Protein AF-A0A2J7QMK9-F1 (afdb_monomer_lite)

Foldseek 3Di:
DDDDPPVCPVVQVQQWDWDWDDDPPDTDIDIDGDDADPFAWDKDQDDWFWADAPPDLFKTKTWDAPARIWTATPVLFKIDGDHPVQVVPWGDPDPRDTHGDPPDDIDTPVVDPAQVSPLPDQDAERGPNIDMDMDGDPAKDWDDDPQQKIKIAGSDWWWKWKDAPPDDIDIDIDYGIDMDHDAARMWIDTPPDIRHHHHDDDDPDDDDDDDRPYDPHDPPDPDPPDD

Sequence (227 aa):
MRPLSAAYQHLVLRISEVDIFLKGNYFVYVIRIHLTSHVKYIVYHVLPLPIKIRNTDFKFTFILPEREYLLMDIAKQYYARLRVHEFKECKLMATNHRLCGQNYPVQVKHVNEECEAELLQSIRNIPSSCSQRIVELNQTLWTQLNNNEWLYVAPVVDTLTVLCSGQEPSDVQIHGTGKLKLHGLCKGYGSKVLIQAHATFASNNTDKDIIPPLTLEYDCCLPEEKI

InterPro domains:
  IPR022048 Envelope fusion protein-like [PF12259] (10-205)

pLDDT: mean 83.76, std 13.42, range [37.22, 96.19]

Organism: NCBI:txid105785

Structure (mmCIF, N/CA/C/O backbone):
data_AF-A0A2J7QMK9-F1
#
_entry.id   AF-A0A2J7QMK9-F1
#
loop_
_atom_site.group_PDB
_atom_site.id
_atom_site.type_symbol
_atom_site.label_atom_id
_atom_site.label_alt_id
_atom_site.label_comp_id
_atom_site.label_asym_id
_atom_site.label_entity_id
_atom_site.label_seq_id
_atom_site.pdbx_PDB_ins_code
_atom_site.Cartn_x
_atom_site.Cartn_y
_atom_site.Cartn_z
_atom_site.occupancy
_atom_site.B_iso_or_equiv
_atom_site.auth_seq_id
_atom_site.auth_comp_id
_atom_site.auth_asym_id
_atom_site.auth_atom_id
_atom_site.pdbx_PDB_model_num
ATOM 1 N N . MET A 1 1 ? 34.095 9.366 -27.980 1.00 41.00 1 MET A N 1
ATOM 2 C CA . MET A 1 1 ? 33.446 8.549 -26.932 1.00 41.00 1 MET A CA 1
ATOM 3 C C . MET A 1 1 ? 33.991 9.028 -25.591 1.00 41.00 1 MET A C 1
ATOM 5 O O . MET A 1 1 ? 35.181 8.867 -25.359 1.00 41.00 1 MET A O 1
ATOM 9 N N . ARG A 1 2 ? 33.208 9.760 -24.781 1.00 41.09 2 ARG A N 1
ATOM 10 C CA . ARG A 1 2 ? 33.694 10.227 -23.468 1.00 41.09 2 ARG A CA 1
ATOM 11 C C . ARG A 1 2 ? 33.790 9.018 -22.528 1.00 41.09 2 ARG A C 1
ATOM 13 O O . ARG A 1 2 ? 32.832 8.247 -22.494 1.00 41.09 2 ARG A O 1
ATOM 20 N N . PRO A 1 3 ? 34.903 8.828 -21.802 1.00 56.25 3 PRO A N 1
ATOM 21 C CA . PRO A 1 3 ? 35.015 7.737 -20.849 1.00 56.25 3 PRO A CA 1
ATOM 22 C C . PRO A 1 3 ? 33.965 7.913 -19.750 1.00 56.25 3 PRO A C 1
ATOM 24 O O . PRO A 1 3 ? 33.718 9.025 -19.275 1.00 56.25 3 PRO A O 1
ATOM 27 N N . LEU A 1 4 ? 33.329 6.807 -19.370 1.00 56.62 4 LEU A N 1
ATOM 28 C CA . LEU A 1 4 ? 32.435 6.768 -18.222 1.00 56.62 4 LEU A CA 1
ATOM 29 C C . LEU A 1 4 ? 33.255 7.157 -16.986 1.00 56.62 4 LEU A C 1
ATOM 31 O O . LEU A 1 4 ? 34.254 6.506 -16.679 1.00 56.62 4 LEU A O 1
ATOM 35 N N . SER A 1 5 ? 32.861 8.229 -16.298 1.00 68.75 5 SER A N 1
ATOM 36 C CA . SER A 1 5 ? 33.500 8.603 -15.033 1.00 68.75 5 SER A CA 1
ATOM 37 C C . SER A 1 5 ? 33.413 7.425 -14.055 1.00 68.75 5 SER A C 1
ATOM 39 O O . SER A 1 5 ? 32.387 6.739 -14.000 1.00 68.75 5 SER A O 1
ATOM 41 N N . ALA A 1 6 ? 34.477 7.200 -13.277 1.00 66.00 6 ALA A N 1
ATOM 42 C CA . ALA A 1 6 ? 34.553 6.134 -12.275 1.00 66.00 6 ALA A CA 1
ATOM 43 C C . ALA A 1 6 ? 33.339 6.131 -11.325 1.00 66.00 6 ALA A C 1
ATOM 45 O O . ALA A 1 6 ? 32.878 5.076 -10.896 1.00 66.00 6 ALA A O 1
ATOM 46 N N . ALA A 1 7 ? 32.742 7.304 -11.087 1.00 62.19 7 ALA A N 1
ATOM 47 C CA . ALA A 1 7 ? 31.547 7.457 -10.269 1.00 62.19 7 ALA A CA 1
ATOM 48 C C . ALA A 1 7 ? 30.307 6.735 -10.830 1.00 62.19 7 ALA A C 1
ATOM 50 O O . ALA A 1 7 ? 29.439 6.368 -10.052 1.00 62.19 7 ALA A O 1
ATOM 51 N N . TYR A 1 8 ? 30.207 6.489 -12.141 1.00 67.12 8 TYR A N 1
ATOM 52 C CA . TYR A 1 8 ? 29.011 5.910 -12.779 1.00 67.12 8 TYR A CA 1
ATOM 53 C C . TYR A 1 8 ? 29.166 4.429 -13.163 1.00 67.12 8 TYR A C 1
ATOM 55 O O . TYR A 1 8 ? 28.196 3.795 -13.577 1.00 67.12 8 TYR A O 1
ATOM 63 N N . GLN A 1 9 ? 30.359 3.849 -12.989 1.00 70.50 9 GLN A N 1
ATOM 64 C CA . GLN A 1 9 ? 30.641 2.446 -13.328 1.00 70.50 9 GLN A CA 1
ATOM 65 C C . GLN A 1 9 ? 29.753 1.467 -12.543 1.00 70.50 9 GLN A C 1
ATOM 67 O O . GLN A 1 9 ? 29.225 0.511 -13.108 1.00 70.50 9 GLN A O 1
ATOM 72 N N . HIS A 1 10 ? 29.518 1.748 -11.258 1.00 71.25 10 HIS A N 1
ATOM 73 C CA . HIS A 1 10 ? 28.680 0.913 -10.394 1.00 71.25 10 HIS A CA 1
ATOM 74 C C . HIS A 1 10 ? 27.206 0.868 -10.838 1.00 71.25 10 HIS A C 1
ATOM 76 O O . HIS A 1 10 ? 26.532 -0.139 -10.626 1.00 71.25 10 HIS A O 1
ATOM 82 N N . LEU A 1 11 ? 26.704 1.935 -11.470 1.00 72.50 11 LEU A N 1
ATOM 83 C CA . LEU A 1 11 ? 25.336 1.985 -11.993 1.00 72.50 11 LEU A CA 1
ATOM 84 C C . LEU A 1 11 ? 25.202 1.132 -13.249 1.00 72.50 11 LEU A C 1
ATOM 86 O O . LEU A 1 11 ? 24.249 0.367 -13.361 1.00 72.50 11 LEU A O 1
ATOM 90 N N . VAL A 1 12 ? 26.179 1.216 -14.157 1.00 76.06 12 VAL A N 1
ATOM 91 C CA . VAL A 1 12 ? 26.196 0.411 -15.388 1.00 76.06 12 VAL A CA 1
ATOM 92 C C . VAL A 1 12 ? 26.233 -1.078 -15.055 1.00 76.06 12 VAL A C 1
ATOM 94 O O . VAL A 1 12 ? 25.451 -1.845 -15.613 1.00 76.06 12 VAL A O 1
ATOM 97 N N . LEU A 1 13 ? 27.062 -1.487 -14.091 1.00 76.31 13 LEU A N 1
ATOM 98 C CA . LEU A 1 13 ? 27.084 -2.875 -13.622 1.00 76.31 13 LEU A CA 1
ATOM 99 C C . LEU A 1 13 ? 25.734 -3.314 -13.042 1.00 76.31 13 LEU A C 1
ATOM 101 O O . LEU A 1 13 ? 25.303 -4.433 -13.292 1.00 76.31 13 LEU A O 1
ATOM 105 N N . ARG A 1 14 ? 25.035 -2.433 -12.317 1.00 78.12 14 ARG A N 1
ATOM 106 C CA . ARG A 1 14 ? 23.752 -2.767 -11.683 1.00 78.12 14 ARG A CA 1
ATOM 107 C C . ARG A 1 14 ? 22.600 -2.943 -12.678 1.00 78.12 14 ARG A C 1
ATOM 109 O O . ARG A 1 14 ? 21.678 -3.709 -12.412 1.00 78.12 14 ARG A O 1
ATOM 116 N N . ILE A 1 15 ? 22.620 -2.226 -13.801 1.00 81.44 15 ILE A N 1
ATOM 117 C CA . ILE A 1 15 ? 21.569 -2.325 -14.831 1.00 81.44 15 ILE A CA 1
ATOM 118 C C . ILE A 1 15 ? 21.840 -3.426 -15.862 1.00 81.44 15 ILE A C 1
ATOM 120 O O . ILE A 1 15 ? 20.908 -3.856 -16.548 1.00 81.44 15 ILE A O 1
ATOM 124 N N . SER A 1 16 ? 23.091 -3.879 -15.962 1.00 85.44 16 SER A N 1
ATOM 125 C CA . SER A 1 16 ? 23.518 -4.887 -16.931 1.00 85.44 16 SER A CA 1
ATOM 126 C C . SER A 1 16 ? 23.066 -6.287 -16.530 1.00 85.44 16 SER A C 1
ATOM 128 O O . SER A 1 16 ? 22.980 -6.618 -15.350 1.00 85.44 16 SER A O 1
ATOM 130 N N . GLU A 1 17 ? 22.800 -7.118 -17.527 1.00 85.94 17 GLU A N 1
ATOM 131 C CA . GLU A 1 17 ? 22.613 -8.559 -17.371 1.00 85.94 17 GLU A CA 1
ATOM 132 C C . GLU A 1 17 ? 23.755 -9.284 -18.059 1.00 85.94 17 GLU A C 1
ATOM 134 O O . GLU A 1 17 ? 24.179 -8.887 -19.144 1.00 85.94 17 GLU A O 1
ATOM 139 N N . VAL A 1 18 ? 24.270 -10.322 -17.411 1.00 88.12 18 VAL A N 1
ATOM 140 C CA . VAL A 1 18 ? 25.388 -11.105 -17.926 1.00 88.12 18 VAL A CA 1
ATOM 141 C C . VAL A 1 18 ? 24.940 -12.550 -18.013 1.00 88.12 18 VAL A C 1
ATOM 143 O O . VAL A 1 18 ? 24.788 -13.212 -16.990 1.00 88.12 18 VAL A O 1
ATOM 146 N N . ASP A 1 19 ? 24.772 -13.033 -19.238 1.00 91.12 19 ASP A N 1
ATOM 147 C CA . ASP A 1 19 ? 24.592 -14.456 -19.488 1.00 91.12 19 ASP A CA 1
ATOM 148 C C . ASP A 1 19 ? 25.939 -15.084 -19.795 1.00 91.12 19 ASP A C 1
ATOM 150 O O . ASP A 1 19 ? 26.731 -14.557 -20.584 1.00 91.12 19 ASP A O 1
ATOM 154 N N . ILE A 1 20 ? 26.177 -16.234 -19.181 1.00 93.06 20 ILE A N 1
ATOM 155 C CA . ILE A 1 20 ? 27.419 -16.976 -19.316 1.00 93.06 20 ILE A CA 1
ATOM 156 C C . ILE A 1 20 ? 27.087 -18.392 -19.749 1.00 93.06 20 ILE A C 1
ATOM 158 O O . ILE A 1 20 ? 26.327 -19.084 -19.073 1.00 93.06 20 ILE A O 1
ATOM 162 N N . PHE A 1 21 ? 27.670 -18.836 -20.859 1.00 94.25 21 PHE A N 1
ATOM 163 C CA . PHE A 1 21 ? 27.501 -20.209 -21.318 1.00 94.25 21 PHE A CA 1
ATOM 164 C C . PHE A 1 21 ? 28.732 -20.735 -22.056 1.00 94.25 21 PHE A C 1
ATOM 166 O O . PHE A 1 21 ? 29.506 -19.994 -22.665 1.00 94.25 21 PHE A O 1
ATOM 173 N N . LEU A 1 22 ? 28.893 -22.055 -22.001 1.00 95.19 22 LEU A N 1
ATOM 174 C CA . LEU A 1 22 ? 29.908 -22.789 -22.746 1.00 95.19 22 LEU A CA 1
ATOM 175 C C . LEU A 1 22 ? 29.310 -23.269 -24.066 1.00 95.19 22 LEU A C 1
ATOM 177 O O . LEU A 1 22 ? 28.247 -23.890 -24.087 1.00 95.19 22 LEU A O 1
ATOM 181 N N . LYS A 1 23 ? 30.000 -23.006 -25.173 1.00 94.62 23 LYS A N 1
ATOM 182 C CA . LYS A 1 23 ? 29.626 -23.521 -26.493 1.00 94.62 23 LYS A CA 1
ATOM 183 C C . LYS A 1 23 ? 30.837 -24.197 -27.125 1.00 94.62 23 LYS A C 1
ATOM 185 O O . LYS A 1 23 ? 31.722 -23.533 -27.662 1.00 94.62 23 LYS A O 1
ATOM 190 N N . GLY A 1 24 ? 30.886 -25.527 -27.036 1.00 93.56 24 GLY A N 1
ATOM 191 C CA . GLY A 1 24 ? 32.086 -26.298 -27.371 1.00 93.56 24 GLY A CA 1
ATOM 192 C C . GLY A 1 24 ? 33.233 -25.937 -26.424 1.00 93.56 24 GLY A C 1
ATOM 193 O O . GLY A 1 24 ? 33.054 -25.969 -25.211 1.00 93.56 24 GLY A O 1
ATOM 194 N N . ASN A 1 25 ? 34.374 -25.525 -26.981 1.00 93.81 25 ASN A N 1
ATOM 195 C CA . ASN A 1 25 ? 35.541 -25.062 -26.215 1.00 93.81 25 ASN A CA 1
ATOM 196 C C . ASN A 1 25 ? 35.542 -23.543 -25.960 1.00 93.81 25 ASN A C 1
ATOM 198 O O . ASN A 1 25 ? 36.533 -23.004 -25.471 1.00 93.81 25 ASN A O 1
ATOM 202 N N . TYR A 1 26 ? 34.466 -22.837 -26.320 1.00 93.44 26 TYR A N 1
ATOM 203 C CA . TYR A 1 26 ? 34.369 -21.393 -26.133 1.00 93.44 26 TYR A CA 1
ATOM 204 C C . TYR A 1 26 ? 33.582 -21.052 -24.878 1.00 93.44 26 TYR A C 1
ATOM 206 O O . TYR A 1 26 ? 32.462 -21.524 -24.673 1.00 93.44 26 TYR A O 1
ATOM 214 N N . PHE A 1 27 ? 34.165 -20.162 -24.084 1.00 94.88 27 PHE A N 1
ATOM 215 C CA . PHE A 1 27 ? 33.500 -19.495 -22.982 1.00 94.88 27 PHE A CA 1
ATOM 216 C C . PHE A 1 27 ? 32.880 -18.195 -23.502 1.00 94.88 27 PHE A C 1
ATOM 218 O O . PHE A 1 27 ? 33.601 -17.276 -23.893 1.00 94.88 27 PHE A O 1
ATOM 225 N N . VAL A 1 28 ? 31.549 -18.130 -23.562 1.00 94.75 28 VAL A N 1
ATOM 226 C CA . VAL A 1 28 ? 30.813 -17.006 -24.152 1.00 94.75 28 VAL A CA 1
ATOM 227 C C . VAL A 1 28 ? 30.135 -16.199 -23.051 1.00 94.75 28 VAL A C 1
ATOM 229 O O . VAL A 1 28 ? 29.413 -16.747 -22.220 1.00 94.75 28 VAL A O 1
ATOM 232 N N . TYR A 1 29 ? 30.348 -14.884 -23.084 1.00 93.19 29 TYR A N 1
ATOM 233 C CA . TYR A 1 29 ? 29.671 -13.914 -22.228 1.00 93.19 29 TYR A CA 1
ATOM 234 C C . TYR A 1 29 ? 28.797 -13.012 -23.096 1.00 93.19 29 TYR A C 1
ATOM 236 O O . TYR A 1 29 ? 29.284 -12.424 -24.064 1.00 93.19 29 TYR A O 1
ATOM 244 N N . VAL A 1 30 ? 27.526 -12.860 -22.737 1.00 91.06 30 VAL A N 1
ATOM 245 C CA . VAL A 1 30 ? 26.619 -11.893 -23.362 1.00 91.06 30 VAL A CA 1
ATOM 246 C C . VAL A 1 30 ? 26.243 -10.862 -22.313 1.00 91.06 30 VAL A C 1
ATOM 248 O O . VAL A 1 30 ? 25.494 -11.153 -21.385 1.00 91.06 30 VAL A O 1
ATOM 251 N N . ILE A 1 31 ? 26.781 -9.652 -22.462 1.00 90.00 31 ILE A N 1
ATOM 252 C CA . ILE A 1 31 ? 26.485 -8.525 -21.577 1.00 90.00 31 ILE A CA 1
ATOM 253 C C . ILE A 1 31 ? 25.394 -7.682 -22.237 1.00 90.00 31 ILE A C 1
ATOM 255 O O . ILE A 1 31 ? 25.637 -7.026 -23.251 1.00 90.00 31 ILE A O 1
ATOM 259 N N . ARG A 1 32 ? 24.189 -7.691 -21.666 1.00 87.62 32 ARG A N 1
ATOM 260 C CA . ARG A 1 32 ? 23.073 -6.846 -22.103 1.00 87.62 32 ARG A CA 1
ATOM 261 C C . ARG A 1 32 ? 23.017 -5.593 -21.247 1.00 87.62 32 ARG A C 1
ATOM 263 O O . ARG A 1 32 ? 22.710 -5.654 -20.058 1.00 87.62 32 ARG A O 1
ATOM 270 N N . ILE A 1 33 ? 23.297 -4.451 -21.866 1.00 85.31 33 ILE A N 1
ATOM 271 C CA . ILE A 1 33 ? 23.143 -3.137 -21.242 1.00 85.31 33 ILE A CA 1
ATOM 272 C C . ILE A 1 33 ? 21.813 -2.562 -21.713 1.00 85.31 33 ILE A C 1
ATOM 274 O O . ILE A 1 33 ? 21.636 -2.270 -22.895 1.00 85.31 33 ILE A O 1
ATOM 278 N N . HIS A 1 34 ? 20.877 -2.407 -20.784 1.00 81.62 34 HIS A N 1
ATOM 279 C CA . HIS A 1 34 ? 19.574 -1.831 -21.084 1.00 81.62 34 HIS A CA 1
ATOM 280 C C . HIS A 1 34 ? 19.695 -0.324 -21.299 1.00 81.62 34 HIS A C 1
ATOM 282 O O . HIS A 1 34 ? 20.303 0.382 -20.491 1.00 81.62 34 HIS A O 1
ATOM 288 N N . LEU A 1 35 ? 19.084 0.172 -22.375 1.00 82.12 35 LEU A N 1
ATOM 289 C CA . LEU A 1 35 ? 18.910 1.604 -22.570 1.00 82.12 35 LEU A CA 1
ATOM 290 C C . LEU A 1 35 ? 17.881 2.113 -21.559 1.00 82.12 35 LEU A C 1
ATOM 292 O O . LEU A 1 35 ? 16.776 1.580 -21.465 1.00 82.12 35 LEU A O 1
ATOM 296 N N . THR A 1 36 ? 18.242 3.142 -20.802 1.00 82.25 36 THR A N 1
ATOM 297 C CA . THR A 1 36 ? 17.361 3.744 -19.802 1.00 82.25 36 THR A CA 1
ATOM 298 C C . THR A 1 36 ? 16.812 5.074 -20.300 1.00 82.25 36 THR A C 1
ATOM 300 O O . THR A 1 36 ? 17.485 5.826 -21.004 1.00 82.25 36 THR A O 1
ATOM 303 N N . SER A 1 37 ? 15.565 5.365 -19.933 1.00 82.06 37 SER A N 1
ATOM 304 C CA . SER A 1 37 ? 14.948 6.673 -20.147 1.00 82.06 37 SER A CA 1
ATOM 305 C C . SER A 1 37 ? 15.146 7.561 -18.919 1.00 82.06 37 SER A C 1
ATOM 307 O O . SER A 1 37 ? 15.231 7.073 -17.791 1.00 82.06 37 SER A O 1
ATOM 309 N N . HIS A 1 38 ? 15.186 8.877 -19.128 1.00 81.81 38 HIS A N 1
ATOM 310 C CA . HIS A 1 38 ? 15.239 9.863 -18.044 1.00 81.81 38 HIS A CA 1
ATOM 311 C C . HIS A 1 38 ? 13.860 10.207 -17.463 1.00 81.81 38 HIS A C 1
ATOM 313 O O . HIS A 1 38 ? 13.782 10.991 -16.515 1.00 81.81 38 HIS A O 1
ATOM 319 N N . VAL A 1 39 ? 12.778 9.649 -18.018 1.00 85.88 39 VAL A N 1
ATOM 320 C CA . VAL A 1 39 ? 11.416 9.884 -17.527 1.00 85.88 39 VAL A CA 1
ATOM 321 C C . VAL A 1 39 ? 11.260 9.284 -16.131 1.00 85.88 39 VAL A C 1
ATOM 323 O O . VAL A 1 39 ? 11.621 8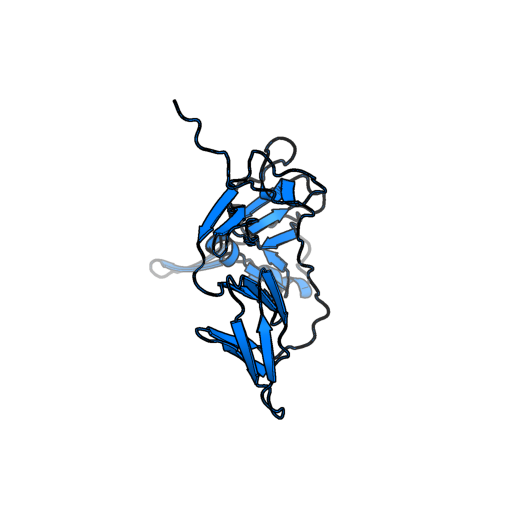.135 -15.884 1.00 85.88 39 VAL A O 1
ATOM 326 N N . LYS A 1 40 ? 10.714 10.082 -15.214 1.00 89.81 40 LYS A N 1
ATOM 327 C CA . LYS A 1 40 ? 10.501 9.703 -13.818 1.00 89.81 40 LYS A CA 1
ATOM 328 C C . LYS A 1 40 ? 9.015 9.594 -13.526 1.00 89.81 40 LYS A C 1
ATOM 330 O O . LYS A 1 40 ? 8.243 10.469 -13.914 1.00 89.81 40 LYS A O 1
ATOM 335 N N . TYR A 1 41 ? 8.668 8.561 -12.774 1.00 91.56 41 TYR A N 1
ATOM 336 C CA . TYR A 1 41 ? 7.328 8.336 -12.260 1.00 91.56 41 TYR A CA 1
ATOM 337 C C . TYR A 1 41 ? 7.372 8.282 -10.736 1.00 91.56 41 TYR A C 1
ATOM 339 O O . TYR A 1 41 ? 8.296 7.714 -10.151 1.00 91.56 41 TYR A O 1
ATOM 347 N N . ILE A 1 42 ? 6.365 8.874 -10.108 1.00 91.81 42 ILE A N 1
ATOM 348 C CA . ILE A 1 42 ? 6.051 8.680 -8.699 1.00 91.81 42 ILE A CA 1
ATOM 349 C C . ILE A 1 42 ? 5.248 7.388 -8.605 1.00 91.81 42 ILE A C 1
ATOM 351 O O . ILE A 1 42 ? 4.302 7.187 -9.366 1.00 91.81 42 ILE A O 1
ATOM 355 N N . VAL A 1 43 ? 5.650 6.508 -7.694 1.00 91.94 43 VAL A N 1
ATOM 356 C CA . VAL A 1 43 ? 4.981 5.227 -7.465 1.00 91.94 43 VAL A CA 1
ATOM 357 C C . VAL A 1 43 ? 4.061 5.365 -6.261 1.00 91.94 43 VAL A C 1
ATOM 359 O O . VAL A 1 43 ? 4.512 5.716 -5.173 1.00 91.94 43 VAL A O 1
ATOM 362 N N . TYR A 1 44 ? 2.791 5.038 -6.452 1.00 91.88 44 TYR A N 1
ATOM 363 C CA . TYR A 1 44 ? 1.787 4.937 -5.404 1.00 91.88 44 TYR A CA 1
ATOM 364 C C . TYR A 1 44 ? 1.448 3.468 -5.182 1.00 91.88 44 TYR A C 1
ATOM 366 O O . TYR A 1 44 ? 1.110 2.766 -6.131 1.00 91.88 44 TYR A O 1
ATOM 374 N N . HIS A 1 45 ? 1.542 3.009 -3.936 1.00 92.69 45 HIS A N 1
ATOM 375 C CA . HIS A 1 45 ? 0.995 1.719 -3.528 1.00 92.69 45 HIS A CA 1
ATOM 376 C C . HIS A 1 45 ? -0.481 1.920 -3.182 1.00 92.69 45 HIS A C 1
ATOM 378 O O . HIS A 1 45 ? -0.801 2.619 -2.220 1.00 92.69 45 HIS A O 1
ATOM 384 N N . VAL A 1 46 ? -1.367 1.371 -4.005 1.00 93.12 46 VAL A N 1
ATOM 385 C CA . VAL A 1 46 ? -2.809 1.583 -3.895 1.00 93.12 46 VAL A CA 1
ATOM 386 C C . VAL A 1 46 ? -3.390 0.544 -2.947 1.00 93.12 46 VAL A C 1
ATOM 388 O O . VAL A 1 46 ? -3.298 -0.658 -3.188 1.00 93.12 46 VAL A O 1
ATOM 391 N N . LEU A 1 47 ? -4.002 1.017 -1.864 1.00 92.44 47 LEU A N 1
ATOM 392 C CA . LEU A 1 47 ? -4.621 0.174 -0.850 1.00 92.44 47 LEU A CA 1
ATOM 393 C C . LEU A 1 47 ? -6.122 0.471 -0.765 1.00 92.44 47 LEU A C 1
ATOM 395 O O . LEU A 1 47 ? -6.492 1.641 -0.631 1.00 92.44 47 LEU A O 1
ATOM 399 N N . PRO A 1 48 ? -6.997 -0.551 -0.800 1.00 92.56 48 PRO A N 1
ATOM 400 C CA . PRO A 1 48 ? -8.402 -0.346 -0.488 1.00 92.56 48 PRO A CA 1
ATOM 401 C C . PRO A 1 48 ? -8.546 0.029 0.987 1.00 92.56 48 PRO A C 1
ATOM 403 O O . PRO A 1 48 ? -7.961 -0.616 1.859 1.00 92.56 48 PRO A O 1
ATOM 406 N N . LEU A 1 49 ? -9.369 1.036 1.273 1.00 91.50 49 LEU A N 1
ATOM 407 C CA . LEU A 1 49 ? -9.707 1.431 2.638 1.00 91.50 49 LEU A CA 1
ATOM 408 C C . LEU A 1 49 ? -11.207 1.230 2.881 1.00 91.50 49 LEU A C 1
ATOM 410 O O . LEU A 1 49 ? -12.007 2.067 2.459 1.00 91.50 49 LEU A O 1
ATOM 414 N N . PRO A 1 50 ? -11.608 0.131 3.541 1.00 92.31 50 PRO A N 1
ATOM 415 C CA . PRO A 1 50 ? -12.998 -0.081 3.913 1.00 92.31 50 PRO A CA 1
ATOM 416 C C . PRO A 1 50 ? -13.508 0.952 4.920 1.00 92.31 50 PRO A C 1
ATOM 418 O O . PRO A 1 50 ? -12.882 1.213 5.951 1.00 92.31 50 PRO A O 1
ATOM 421 N N . ILE A 1 51 ? -14.683 1.509 4.624 1.00 88.81 51 ILE A N 1
ATOM 422 C CA . ILE A 1 51 ? -15.399 2.477 5.459 1.00 88.81 51 ILE A CA 1
ATOM 423 C C . ILE A 1 51 ? -16.745 1.875 5.854 1.00 88.81 51 ILE A C 1
ATOM 425 O O . ILE A 1 51 ? -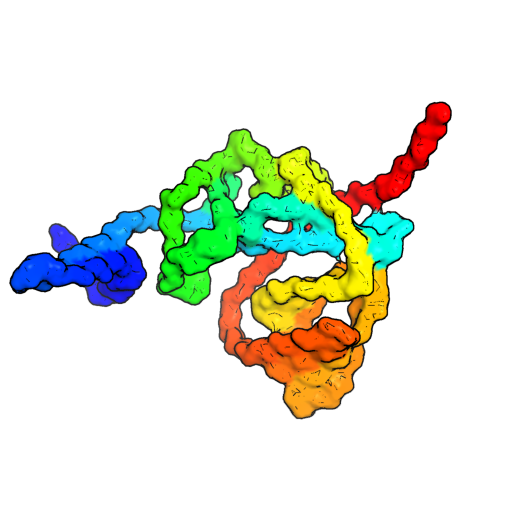17.442 1.285 5.025 1.00 88.81 51 ILE A O 1
ATOM 429 N N . LYS A 1 52 ? -17.099 1.995 7.136 1.00 88.19 52 LYS A N 1
ATOM 430 C CA . LYS A 1 52 ? -18.339 1.441 7.687 1.00 88.19 52 LYS A CA 1
ATOM 431 C C . LYS A 1 52 ? -19.554 2.068 7.004 1.00 88.19 52 LYS A C 1
ATOM 433 O O . LYS A 1 52 ? -19.651 3.292 6.916 1.00 88.19 52 LYS A O 1
ATOM 438 N N . ILE A 1 53 ? -20.486 1.231 6.554 1.00 88.12 53 ILE A N 1
ATOM 439 C CA . ILE A 1 53 ? -21.755 1.697 5.991 1.00 88.12 53 ILE A CA 1
ATOM 440 C C . ILE A 1 53 ? -22.662 2.140 7.145 1.00 88.12 53 ILE A C 1
ATOM 442 O O . ILE A 1 53 ? -22.785 1.436 8.154 1.00 88.12 53 ILE A O 1
ATOM 446 N N . ARG A 1 54 ? -23.295 3.314 7.008 1.00 82.69 54 ARG A N 1
ATOM 447 C CA . ARG A 1 54 ? -24.226 3.840 8.020 1.00 82.69 54 ARG A CA 1
ATOM 448 C C . ARG A 1 54 ? -25.334 2.814 8.294 1.00 82.69 54 ARG A C 1
ATOM 450 O O . ARG A 1 54 ? -25.817 2.168 7.374 1.00 82.69 54 ARG A O 1
ATOM 457 N N . ASN A 1 55 ? -25.738 2.680 9.557 1.00 80.62 55 ASN A N 1
ATOM 458 C CA . ASN A 1 55 ? -26.807 1.770 10.003 1.00 80.62 55 ASN A CA 1
ATOM 459 C C . ASN A 1 55 ? -26.544 0.271 9.763 1.00 80.62 55 ASN A C 1
ATOM 461 O O . ASN A 1 55 ? -27.480 -0.523 9.727 1.00 80.62 55 ASN A O 1
ATOM 465 N N . THR A 1 56 ? -25.280 -0.133 9.621 1.00 81.38 56 THR A N 1
ATOM 466 C CA . THR A 1 56 ? -24.890 -1.548 9.575 1.00 81.38 56 THR A CA 1
ATOM 467 C C . THR A 1 56 ? -23.786 -1.815 10.586 1.00 81.38 56 THR A C 1
ATOM 469 O O . THR A 1 56 ? -22.935 -0.954 10.804 1.00 81.38 56 THR A O 1
ATOM 472 N N . ASP A 1 57 ? -23.770 -2.999 11.196 1.00 78.19 57 ASP A N 1
ATOM 473 C CA . ASP A 1 57 ? -22.767 -3.325 12.216 1.00 78.19 57 ASP A CA 1
ATOM 474 C C . ASP A 1 57 ? -21.471 -3.876 11.615 1.00 78.19 57 ASP A C 1
ATOM 476 O O . ASP A 1 57 ? -20.384 -3.497 12.048 1.00 78.19 57 ASP A O 1
ATOM 480 N N . PHE A 1 58 ? -21.586 -4.693 10.564 1.00 86.50 58 PHE A N 1
ATOM 481 C CA . PHE A 1 58 ? -20.476 -5.480 10.015 1.00 86.50 58 PHE A CA 1
ATOM 482 C C . PHE A 1 58 ? -20.192 -5.215 8.534 1.00 86.50 58 PHE A C 1
ATOM 484 O O . PHE A 1 58 ? -19.275 -5.818 7.982 1.00 86.50 58 PHE A O 1
ATOM 491 N N . LYS A 1 59 ? -20.952 -4.333 7.870 1.00 91.31 59 LYS A N 1
ATOM 492 C CA . LYS A 1 59 ? -20.799 -4.074 6.432 1.00 91.31 59 LYS A CA 1
ATOM 493 C C . LYS A 1 59 ? -19.951 -2.832 6.175 1.00 91.31 59 LYS A C 1
ATOM 495 O O . LYS A 1 59 ? -20.171 -1.758 6.736 1.00 91.31 59 LYS A O 1
ATOM 500 N N . PHE A 1 60 ? -18.991 -2.989 5.277 1.00 91.69 60 PHE A N 1
ATOM 501 C CA . PHE A 1 60 ? -18.045 -1.956 4.889 1.00 91.69 60 PHE A CA 1
ATOM 502 C C . PHE A 1 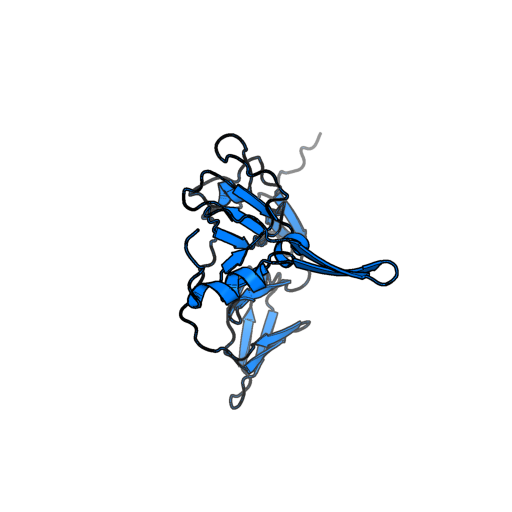60 ? -18.044 -1.805 3.380 1.00 91.69 60 PHE A C 1
ATOM 504 O O . PHE A 1 60 ? -18.085 -2.795 2.652 1.00 91.69 60 PHE A O 1
ATOM 511 N N . THR A 1 61 ? -17.960 -0.568 2.912 1.00 91.50 61 THR A N 1
ATOM 512 C CA . THR A 1 61 ? -17.790 -0.254 1.497 1.00 91.50 61 THR A CA 1
ATOM 513 C C . THR A 1 61 ? -16.353 0.156 1.219 1.00 91.50 61 THR A C 1
ATOM 515 O O . THR A 1 61 ? -15.722 0.829 2.032 1.00 91.50 61 THR A O 1
ATOM 518 N N . PHE A 1 62 ? -15.837 -0.218 0.056 1.00 91.88 62 PHE A N 1
ATOM 519 C CA . PHE A 1 62 ? -14.523 0.201 -0.420 1.00 91.88 62 PHE A CA 1
ATOM 520 C C . PHE A 1 62 ? -14.503 0.269 -1.946 1.00 91.88 62 PHE A C 1
ATOM 522 O O . PHE A 1 62 ? -15.348 -0.319 -2.623 1.00 91.88 62 PHE A O 1
ATOM 529 N N . ILE A 1 63 ? -13.520 0.985 -2.482 1.00 92.69 63 ILE A N 1
ATOM 530 C CA . ILE A 1 63 ? -13.192 0.956 -3.907 1.00 92.69 63 ILE A CA 1
ATOM 531 C C . ILE A 1 63 ? -12.148 -0.139 -4.103 1.00 92.69 63 ILE A C 1
ATOM 533 O O . ILE A 1 63 ? -11.127 -0.139 -3.415 1.00 92.69 63 ILE A O 1
ATOM 537 N N . LEU A 1 64 ? -12.429 -1.090 -4.993 1.00 93.44 64 LEU A N 1
ATOM 538 C CA . LEU A 1 64 ? -11.514 -2.175 -5.330 1.00 93.44 64 LEU A CA 1
ATOM 539 C C . LEU A 1 64 ? -10.475 -1.671 -6.342 1.00 93.44 64 LEU A C 1
ATOM 541 O O . LEU A 1 64 ? -10.882 -1.327 -7.452 1.00 93.44 64 LEU A O 1
ATOM 545 N N . PRO A 1 65 ? -9.171 -1.674 -6.006 1.00 92.81 65 PRO A N 1
ATOM 546 C CA . PRO A 1 65 ? -8.145 -1.281 -6.955 1.00 92.81 65 PRO A CA 1
ATOM 547 C C . PRO A 1 65 ? -8.003 -2.284 -8.104 1.00 92.81 65 PRO A C 1
ATOM 549 O O . PRO A 1 65 ? -8.071 -3.497 -7.888 1.00 92.81 65 PRO A O 1
ATOM 552 N N . GLU A 1 66 ? -7.737 -1.803 -9.315 1.00 90.56 66 GLU A N 1
ATOM 553 C CA . GLU A 1 66 ? -7.434 -2.644 -10.476 1.00 90.56 66 GLU A CA 1
ATOM 554 C C . GLU A 1 66 ? -6.025 -3.253 -10.405 1.00 90.56 66 GLU A C 1
ATOM 556 O O . GLU A 1 66 ? -5.778 -4.367 -10.901 1.00 90.56 66 GLU A O 1
ATOM 561 N N . ARG A 1 67 ? -5.078 -2.498 -9.834 1.00 92.62 67 ARG A N 1
ATOM 562 C CA . ARG A 1 67 ? -3.656 -2.844 -9.701 1.00 92.62 67 ARG A CA 1
ATOM 563 C C . ARG A 1 67 ? -3.080 -2.260 -8.414 1.00 92.62 67 ARG A C 1
ATOM 565 O O . ARG A 1 67 ? -3.481 -1.196 -7.962 1.00 92.62 67 ARG A O 1
ATOM 572 N N . GLU A 1 68 ? -2.100 -2.951 -7.846 1.00 93.62 68 GLU A N 1
ATOM 573 C CA . GLU A 1 68 ? -1.513 -2.615 -6.547 1.00 93.62 68 GLU A CA 1
ATOM 574 C C . GLU A 1 68 ? -0.574 -1.405 -6.611 1.00 93.62 68 GLU A C 1
ATOM 576 O O . GLU A 1 68 ? -0.360 -0.737 -5.601 1.00 93.62 68 GLU A O 1
ATOM 581 N N . TYR A 1 69 ? -0.016 -1.100 -7.785 1.00 93.62 69 TYR A N 1
ATOM 582 C CA . TYR A 1 69 ? 0.850 0.057 -7.977 1.00 93.62 69 TYR A CA 1
ATOM 583 C C . TYR A 1 69 ? 0.391 0.933 -9.137 1.00 93.62 69 TYR A C 1
ATOM 585 O O . TYR A 1 69 ? 0.234 0.462 -10.265 1.00 93.62 69 TYR A O 1
ATOM 593 N N . LEU A 1 70 ? 0.284 2.232 -8.871 1.00 93.56 70 LEU A N 1
ATOM 594 C CA . LEU A 1 70 ? 0.058 3.275 -9.864 1.00 93.56 70 LEU A CA 1
ATOM 595 C C . LEU A 1 70 ? 1.335 4.102 -10.026 1.00 93.56 70 LEU A C 1
ATOM 597 O O . LEU A 1 70 ? 1.882 4.633 -9.062 1.00 93.56 70 LEU A O 1
ATOM 601 N N . LEU A 1 71 ? 1.812 4.219 -11.257 1.00 92.94 71 LEU A N 1
ATOM 602 C CA . LEU A 1 71 ? 2.940 5.053 -11.638 1.00 92.94 71 LEU A CA 1
ATOM 603 C C . LEU A 1 71 ? 2.372 6.291 -12.300 1.00 92.94 71 LEU A C 1
ATOM 605 O O . LEU A 1 71 ? 1.652 6.169 -13.283 1.00 92.94 71 LEU A O 1
ATOM 609 N N . MET A 1 72 ? 2.717 7.468 -11.800 1.00 91.56 72 MET A N 1
ATOM 610 C CA . MET A 1 72 ? 2.260 8.733 -12.367 1.00 91.56 72 MET A CA 1
ATOM 611 C C . MET A 1 72 ? 3.455 9.627 -12.648 1.00 91.56 72 MET A C 1
ATOM 613 O O . MET A 1 72 ? 4.353 9.752 -11.814 1.00 91.56 72 MET A O 1
ATOM 617 N N . ASP A 1 73 ? 3.502 10.224 -13.832 1.00 91.44 73 ASP A N 1
ATOM 618 C CA . ASP A 1 73 ? 4.563 11.168 -14.145 1.00 91.44 73 ASP A CA 1
ATOM 619 C C . ASP A 1 73 ? 4.430 12.434 -13.282 1.00 91.44 73 ASP A C 1
ATOM 621 O O . ASP A 1 73 ? 3.385 12.731 -12.699 1.00 91.44 73 ASP A O 1
ATOM 625 N N . ILE A 1 74 ? 5.505 13.214 -13.209 1.00 89.25 74 ILE A N 1
ATOM 626 C CA . ILE A 1 74 ? 5.553 14.411 -12.359 1.00 89.25 74 ILE A CA 1
ATOM 627 C C . ILE A 1 74 ? 4.477 15.438 -12.767 1.00 89.25 74 ILE A C 1
ATOM 629 O O . ILE A 1 74 ? 3.950 16.140 -11.904 1.00 89.25 74 ILE A O 1
ATOM 633 N N . ALA A 1 75 ? 4.112 15.508 -14.055 1.00 89.75 75 ALA A N 1
ATOM 634 C CA . ALA A 1 75 ? 3.077 16.415 -14.555 1.00 89.75 75 ALA A CA 1
ATOM 635 C C . ALA A 1 75 ? 1.647 15.845 -14.444 1.00 89.75 75 ALA A C 1
ATOM 637 O O . ALA A 1 75 ? 0.686 16.529 -14.811 1.00 89.75 75 ALA A O 1
ATOM 638 N N . LYS A 1 76 ? 1.488 14.620 -13.921 1.00 88.81 76 LYS A N 1
ATOM 639 C CA . LYS A 1 76 ? 0.209 13.909 -13.761 1.00 88.81 76 LYS A CA 1
ATOM 640 C C . LYS A 1 76 ? -0.599 13.775 -15.061 1.00 88.81 76 LYS A C 1
ATOM 642 O O . LYS A 1 76 ? -1.828 13.759 -15.023 1.00 88.81 76 LYS A O 1
ATOM 647 N N . GLN A 1 77 ? 0.083 13.715 -16.201 1.00 88.94 77 GLN A N 1
ATOM 648 C CA . GLN A 1 77 ? -0.488 13.560 -17.543 1.00 88.94 77 GLN A CA 1
ATOM 649 C C . GLN A 1 77 ? -0.465 12.110 -18.023 1.00 88.94 77 GLN A C 1
ATOM 651 O O . GLN A 1 77 ? -1.333 11.696 -18.792 1.00 88.94 77 GLN A O 1
ATOM 656 N N . TYR A 1 78 ? 0.524 11.349 -17.569 1.00 91.19 78 TYR A N 1
ATOM 657 C CA . TYR A 1 78 ? 0.789 9.990 -17.991 1.00 91.19 78 TYR A CA 1
ATOM 658 C C . TYR A 1 78 ? 0.806 9.070 -16.787 1.00 91.19 78 TYR A C 1
ATOM 660 O O . TYR A 1 78 ? 1.365 9.398 -15.735 1.00 91.19 78 TYR A O 1
ATOM 668 N N . TYR A 1 79 ? 0.224 7.892 -16.958 1.00 92.31 79 TYR A N 1
ATOM 669 C CA . TYR A 1 79 ? 0.237 6.882 -15.922 1.00 92.31 79 TYR A CA 1
ATOM 670 C C . TYR A 1 79 ? 0.495 5.488 -16.481 1.00 92.31 79 TYR A C 1
ATOM 672 O O . TYR A 1 79 ? 0.263 5.194 -17.652 1.00 92.31 79 TYR A O 1
ATOM 680 N N . ALA A 1 80 ? 1.001 4.618 -15.624 1.00 92.50 80 ALA A N 1
ATOM 681 C CA . ALA A 1 80 ? 1.112 3.191 -15.868 1.00 92.50 80 ALA A CA 1
ATOM 682 C C . ALA A 1 80 ? 0.749 2.452 -14.583 1.00 92.50 80 ALA A C 1
ATOM 684 O O . ALA A 1 80 ? 0.688 3.047 -13.509 1.00 92.50 80 ALA A O 1
ATOM 685 N N . ARG A 1 81 ? 0.490 1.153 -14.680 1.00 91.94 81 ARG A N 1
ATOM 686 C CA . ARG A 1 81 ? 0.045 0.352 -13.540 1.00 91.94 81 ARG A CA 1
ATOM 687 C C . ARG A 1 81 ? 0.846 -0.926 -13.488 1.00 91.94 81 ARG A C 1
ATOM 689 O O . ARG A 1 81 ? 1.100 -1.509 -14.538 1.00 91.94 81 ARG A O 1
ATOM 696 N N . LEU A 1 82 ? 1.229 -1.331 -12.285 1.00 92.75 82 LEU A N 1
ATOM 697 C CA . LEU A 1 82 ? 1.999 -2.543 -12.052 1.00 92.75 82 LEU A CA 1
ATOM 698 C C . LEU A 1 82 ? 1.328 -3.401 -10.986 1.00 92.75 82 LEU A C 1
ATOM 700 O O . LEU A 1 82 ? 0.770 -2.904 -10.007 1.00 92.75 82 LEU A O 1
ATOM 704 N N . ARG A 1 83 ? 1.444 -4.709 -11.163 1.00 93.12 83 ARG A N 1
ATOM 705 C CA . ARG A 1 83 ? 1.199 -5.707 -10.130 1.00 93.12 83 ARG A CA 1
ATOM 706 C C . ARG A 1 83 ? 2.408 -5.841 -9.219 1.00 93.12 83 ARG A C 1
ATOM 708 O O . ARG A 1 83 ? 3.525 -5.438 -9.550 1.00 93.12 83 ARG A O 1
ATOM 715 N N . VAL A 1 84 ? 2.212 -6.512 -8.088 1.00 92.56 84 VAL A N 1
ATOM 716 C CA . VAL A 1 84 ? 3.284 -6.765 -7.112 1.00 92.56 84 VAL A CA 1
ATOM 717 C C . VAL A 1 84 ? 4.497 -7.475 -7.719 1.00 92.56 84 VAL A C 1
ATOM 719 O O . VAL A 1 84 ? 5.628 -7.124 -7.390 1.00 92.56 84 VAL A O 1
ATOM 722 N N . HIS A 1 85 ? 4.297 -8.467 -8.592 1.00 92.19 85 HIS A N 1
ATOM 723 C CA . HIS A 1 85 ? 5.418 -9.188 -9.208 1.00 92.19 85 HIS A CA 1
ATOM 724 C C . HIS A 1 85 ? 6.196 -8.302 -10.190 1.00 92.19 85 HIS A C 1
ATOM 726 O O . HIS A 1 85 ? 7.419 -8.251 -10.120 1.00 92.19 85 HIS A O 1
ATOM 732 N N . GLU A 1 86 ? 5.491 -7.516 -11.003 1.00 92.19 86 GLU A N 1
ATOM 733 C CA . GLU A 1 86 ? 6.080 -6.597 -11.984 1.00 92.19 86 GLU A CA 1
ATOM 734 C C . GLU A 1 86 ? 6.886 -5.492 -11.279 1.00 92.19 86 GLU A C 1
ATOM 736 O O . GLU A 1 86 ? 7.985 -5.135 -11.698 1.00 92.19 86 GLU A O 1
ATOM 741 N N . PHE A 1 87 ? 6.393 -4.990 -10.141 1.00 91.44 87 PHE A N 1
ATOM 742 C CA . PHE A 1 87 ? 7.129 -4.023 -9.325 1.00 91.44 87 PHE A CA 1
ATOM 743 C C . PHE A 1 87 ? 8.371 -4.628 -8.644 1.00 91.44 87 PHE A C 1
ATOM 745 O O . PHE A 1 87 ? 9.392 -3.951 -8.468 1.00 91.44 87 PHE A O 1
ATOM 752 N N . LYS A 1 88 ? 8.315 -5.911 -8.261 1.00 90.62 88 LYS A N 1
ATOM 753 C CA . LYS A 1 88 ? 9.455 -6.635 -7.671 1.00 90.62 88 LYS A CA 1
ATOM 754 C C . LYS A 1 88 ? 10.583 -6.876 -8.672 1.00 90.62 88 LYS A C 1
ATOM 756 O O . LYS A 1 88 ? 11.737 -6.892 -8.254 1.00 90.62 88 LYS A O 1
ATOM 761 N N . GLU A 1 89 ? 10.268 -7.005 -9.957 1.00 90.31 89 GLU A N 1
ATOM 762 C CA . GLU A 1 89 ? 11.257 -7.131 -11.036 1.00 90.31 89 GLU A CA 1
ATOM 763 C C . GLU A 1 89 ? 12.054 -5.835 -11.272 1.00 90.31 89 GLU A C 1
ATOM 765 O O . GLU A 1 89 ? 13.140 -5.865 -11.854 1.00 90.31 89 GLU A O 1
ATOM 770 N N . CYS A 1 90 ? 11.569 -4.688 -10.783 1.00 89.38 90 CYS A N 1
ATOM 771 C CA . CYS A 1 90 ? 12.303 -3.434 -10.894 1.00 89.38 90 CYS A CA 1
ATOM 772 C C . CYS A 1 90 ? 13.608 -3.457 -10.082 1.00 89.38 90 CYS A C 1
ATOM 774 O O . CYS A 1 90 ? 13.622 -3.703 -8.871 1.00 89.38 90 CYS A O 1
ATOM 776 N N . LYS A 1 91 ? 14.714 -3.081 -10.729 1.00 87.94 91 LYS A N 1
ATOM 777 C CA . LYS A 1 91 ? 16.058 -3.063 -10.142 1.00 87.94 91 LYS A CA 1
ATOM 778 C C . LYS A 1 91 ? 16.212 -1.874 -9.184 1.00 87.94 91 LYS A C 1
ATOM 780 O O . LYS A 1 91 ? 15.976 -0.726 -9.560 1.00 87.94 91 LYS A O 1
ATOM 785 N N . LEU A 1 92 ? 16.650 -2.119 -7.947 1.00 85.44 92 LEU A N 1
ATOM 786 C CA . LEU A 1 92 ? 16.849 -1.075 -6.931 1.00 85.44 92 LEU A CA 1
ATOM 787 C C . LEU A 1 92 ? 18.123 -0.255 -7.203 1.00 85.44 92 LEU A C 1
ATOM 789 O O . LEU A 1 92 ? 19.243 -0.742 -7.051 1.00 85.44 92 LEU A O 1
ATOM 793 N N . MET A 1 93 ? 17.973 1.011 -7.588 1.00 82.00 93 MET A N 1
ATOM 794 C CA . MET A 1 93 ? 19.087 1.915 -7.909 1.00 82.00 93 MET A CA 1
ATOM 795 C C . MET A 1 93 ? 19.570 2.710 -6.688 1.00 82.00 93 MET A C 1
ATOM 797 O O . MET A 1 93 ? 20.769 2.919 -6.516 1.00 82.00 93 MET A O 1
ATOM 801 N N . ALA A 1 94 ? 18.657 3.102 -5.806 1.00 78.06 94 ALA A N 1
ATOM 802 C CA . ALA A 1 94 ? 18.941 3.735 -4.516 1.00 78.06 94 ALA A CA 1
ATOM 803 C C . ALA A 1 94 ? 17.767 3.476 -3.559 1.00 78.06 94 ALA A C 1
ATOM 805 O O . ALA A 1 94 ? 16.768 2.904 -3.988 1.00 78.06 94 ALA A O 1
ATOM 806 N N . THR A 1 95 ? 17.852 3.928 -2.301 1.00 74.00 95 THR A N 1
ATOM 807 C CA . THR A 1 95 ? 16.856 3.673 -1.237 1.00 74.00 95 THR A CA 1
ATOM 808 C C . THR A 1 95 ? 15.402 3.838 -1.703 1.00 74.00 95 THR A C 1
ATOM 810 O O . THR A 1 95 ? 14.593 2.954 -1.450 1.00 74.00 95 THR A O 1
ATOM 813 N N . ASN A 1 96 ? 15.104 4.885 -2.488 1.00 77.56 96 ASN A N 1
ATOM 814 C CA . ASN A 1 96 ? 13.757 5.175 -3.012 1.00 77.56 96 ASN A CA 1
ATOM 815 C C . ASN A 1 96 ? 13.709 5.283 -4.549 1.00 77.56 96 ASN A C 1
ATOM 817 O O . ASN A 1 96 ? 12.813 5.909 -5.105 1.00 77.56 96 ASN A O 1
ATOM 821 N N . HIS A 1 97 ? 14.696 4.729 -5.259 1.00 84.50 97 HIS A N 1
ATOM 822 C CA . HIS A 1 97 ? 14.745 4.801 -6.722 1.00 84.50 97 HIS A CA 1
ATOM 823 C C . HIS A 1 97 ? 14.862 3.407 -7.313 1.00 84.50 97 HIS A C 1
ATOM 825 O O . HIS A 1 97 ? 15.801 2.666 -7.013 1.00 84.50 97 HIS A O 1
ATOM 831 N N . ARG A 1 98 ? 13.923 3.071 -8.193 1.00 89.12 98 ARG A N 1
ATOM 832 C CA . ARG A 1 98 ? 13.878 1.800 -8.909 1.00 89.12 98 ARG A CA 1
ATOM 833 C C . ARG A 1 98 ? 13.889 2.050 -10.407 1.00 89.12 98 ARG A C 1
ATOM 835 O O . ARG A 1 98 ? 13.276 2.998 -10.886 1.00 89.12 98 ARG A O 1
ATOM 842 N N . LEU A 1 99 ? 14.595 1.187 -11.123 1.00 89.00 99 LEU A N 1
ATOM 843 C CA . LEU A 1 99 ? 14.569 1.125 -12.573 1.00 89.00 99 LEU A CA 1
ATOM 844 C C . LEU A 1 99 ? 13.676 -0.043 -12.982 1.00 89.00 99 LEU A C 1
ATOM 846 O O . LEU A 1 99 ? 13.996 -1.197 -12.700 1.00 89.00 99 LEU A O 1
ATOM 850 N N . CYS A 1 100 ? 12.564 0.270 -13.631 1.00 88.50 100 CYS A N 1
ATOM 851 C CA . CYS A 1 100 ? 11.611 -0.714 -14.127 1.00 88.50 100 CYS A CA 1
ATOM 852 C C . CYS A 1 100 ? 11.753 -0.863 -15.645 1.00 88.50 100 CYS A C 1
ATOM 854 O O . CYS A 1 100 ? 11.979 0.127 -16.344 1.00 88.50 100 CYS A O 1
ATOM 856 N N . GLY A 1 101 ? 11.600 -2.087 -16.152 1.00 85.56 101 GLY A N 1
ATOM 857 C CA . GLY A 1 101 ? 11.442 -2.319 -17.586 1.00 85.56 101 GLY A CA 1
ATOM 858 C C . GLY A 1 101 ? 10.103 -1.761 -18.068 1.00 85.56 101 GLY A C 1
ATOM 859 O O . GLY A 1 101 ? 9.078 -1.943 -17.408 1.00 85.56 101 GLY A O 1
ATOM 860 N N . GLN A 1 102 ? 10.095 -1.072 -19.209 1.00 82.62 102 GLN A N 1
ATOM 861 C CA . GLN A 1 102 ? 8.862 -0.567 -19.813 1.00 82.62 102 GLN A CA 1
ATOM 862 C C . GLN A 1 102 ? 8.208 -1.662 -20.666 1.00 82.62 102 GLN A C 1
ATOM 864 O O . GLN A 1 102 ? 8.228 -1.610 -21.892 1.00 82.62 102 GLN A O 1
ATOM 869 N N . ASN A 1 103 ? 7.627 -2.658 -20.000 1.00 82.19 103 ASN A N 1
ATOM 870 C CA . ASN A 1 103 ? 6.914 -3.761 -20.658 1.00 82.19 103 ASN A CA 1
ATOM 871 C C . ASN A 1 103 ? 5.414 -3.464 -20.844 1.00 82.19 103 ASN A C 1
ATOM 873 O O . ASN A 1 103 ? 4.680 -4.280 -21.393 1.00 82.19 103 ASN A O 1
ATOM 877 N N . TYR A 1 104 ? 4.962 -2.292 -20.388 1.00 80.31 104 TYR A N 1
ATOM 878 C CA . TYR A 1 104 ? 3.556 -1.904 -20.330 1.00 80.31 104 TYR A CA 1
ATOM 879 C C . TYR A 1 104 ? 3.341 -0.567 -21.042 1.00 80.31 104 TYR A C 1
ATOM 881 O O . TYR A 1 104 ? 4.213 0.311 -20.989 1.00 80.31 104 TYR A O 1
ATOM 889 N N . PRO A 1 105 ? 2.186 -0.381 -21.700 1.00 82.75 105 PRO A N 1
ATOM 890 C CA . PRO A 1 105 ? 1.881 0.865 -22.377 1.00 82.75 105 PRO A CA 1
ATOM 891 C C . PRO A 1 105 ? 1.612 1.971 -21.353 1.00 82.75 105 PRO A C 1
ATOM 893 O O . PRO A 1 105 ? 0.762 1.830 -20.472 1.00 82.75 105 PRO A O 1
ATOM 896 N N . VAL A 1 106 ? 2.322 3.088 -21.503 1.00 88.69 106 VAL A N 1
ATOM 897 C CA . VAL A 1 106 ? 2.053 4.313 -20.747 1.00 88.69 106 VAL A CA 1
ATOM 898 C C . VAL A 1 106 ? 0.770 4.928 -21.293 1.00 88.69 106 VAL A C 1
ATOM 900 O O . VAL A 1 106 ? 0.654 5.175 -22.492 1.00 88.69 106 VAL A O 1
ATOM 903 N N . GLN A 1 107 ? -0.194 5.145 -20.409 1.00 89.81 107 GLN A N 1
ATOM 904 C CA . GLN A 1 107 ? -1.508 5.673 -20.736 1.00 89.81 107 GLN A CA 1
ATOM 905 C C . GLN A 1 107 ? -1.550 7.181 -20.550 1.00 89.81 107 GLN A C 1
ATOM 907 O O . GLN A 1 107 ? -0.879 7.740 -19.679 1.00 89.81 107 GLN A O 1
ATOM 912 N N . VAL A 1 108 ? -2.378 7.832 -21.360 1.00 88.56 108 VAL A N 1
ATOM 913 C CA . VAL A 1 108 ? -2.626 9.266 -21.265 1.00 88.56 108 VAL A CA 1
ATOM 914 C C . VAL A 1 108 ? -3.880 9.502 -20.436 1.00 88.56 108 VAL A C 1
ATOM 916 O O . VAL A 1 108 ? -4.954 8.999 -20.759 1.00 88.56 108 VAL A O 1
ATOM 919 N N . LYS A 1 109 ? -3.747 10.284 -19.367 1.00 83.81 109 LYS A N 1
ATOM 920 C CA . LYS A 1 109 ? -4.805 10.474 -18.375 1.00 83.81 109 LYS A CA 1
ATOM 921 C C . LYS A 1 109 ? -6.062 11.146 -18.926 1.00 83.81 109 LYS A C 1
ATOM 923 O O . LYS A 1 109 ? -7.157 10.757 -18.563 1.00 83.81 109 LYS A O 1
ATOM 928 N N . HIS A 1 110 ? -5.921 12.149 -19.791 1.00 78.56 110 HIS A N 1
ATOM 929 C CA . HIS A 1 110 ? -7.082 12.884 -20.312 1.00 78.56 110 HIS A CA 1
ATOM 930 C C . HIS A 1 110 ? -7.921 12.082 -21.318 1.00 78.56 110 HIS A C 1
ATOM 932 O O . HIS A 1 110 ? -9.003 12.524 -21.682 1.00 78.56 110 HIS A O 1
ATOM 938 N N . VAL A 1 111 ? -7.400 10.951 -21.804 1.00 80.81 111 VAL A N 1
ATOM 939 C CA . VAL A 1 111 ? -8.097 10.069 -22.752 1.00 80.81 111 VAL A CA 1
ATOM 940 C C . VAL A 1 111 ? -8.688 8.859 -22.035 1.00 80.81 111 VAL A C 1
ATOM 942 O O . VAL A 1 111 ? -9.758 8.393 -22.407 1.00 80.81 111 VAL A O 1
ATOM 945 N N . ASN A 1 112 ? -7.990 8.348 -21.019 1.00 80.25 112 ASN A N 1
ATOM 946 C CA . ASN A 1 112 ? -8.386 7.146 -20.301 1.00 80.25 112 ASN A CA 1
ATOM 947 C C . ASN A 1 112 ? -8.848 7.495 -18.888 1.00 80.25 112 ASN A C 1
ATOM 949 O O . ASN A 1 112 ? -8.014 7.764 -18.019 1.00 80.25 112 ASN A O 1
ATOM 953 N N . GLU A 1 113 ? -10.162 7.428 -18.687 1.00 79.69 113 GLU A N 1
ATOM 954 C CA . GLU A 1 113 ? -10.818 7.553 -17.387 1.00 79.69 113 GLU A CA 1
ATOM 955 C C . GLU A 1 113 ? -10.486 6.329 -16.525 1.00 79.69 113 GLU A C 1
ATOM 957 O O . GLU A 1 113 ? -11.022 5.238 -16.722 1.00 79.69 113 GLU A O 1
ATOM 962 N N . GLU A 1 114 ? -9.538 6.484 -15.604 1.00 88.25 114 GLU A N 1
ATOM 963 C CA . GLU A 1 114 ? -9.050 5.406 -14.746 1.00 88.25 114 GLU A CA 1
ATOM 964 C C . GLU A 1 114 ? -9.178 5.809 -13.287 1.00 88.25 114 GLU A C 1
ATOM 966 O O . GLU A 1 114 ? -8.795 6.916 -12.897 1.00 88.25 114 GLU A O 1
ATOM 971 N N . CYS A 1 115 ? -9.760 4.901 -12.507 1.00 90.38 115 CYS A N 1
ATOM 972 C CA . CYS A 1 115 ? -10.240 5.176 -11.166 1.00 90.38 115 CYS A CA 1
ATOM 973 C C . CYS A 1 115 ? -9.139 5.763 -10.274 1.00 90.38 115 CYS A C 1
ATOM 975 O O . CYS A 1 115 ? -9.248 6.894 -9.809 1.00 90.38 115 CYS A O 1
ATOM 977 N N . GLU A 1 116 ? -8.046 5.042 -10.059 1.00 90.44 116 GLU A N 1
ATOM 978 C CA . GLU A 1 116 ? -6.953 5.423 -9.173 1.00 90.44 116 GLU A CA 1
ATOM 979 C C . GLU A 1 116 ? -6.254 6.706 -9.628 1.00 90.44 116 GLU A C 1
ATOM 981 O O . GLU A 1 116 ? -5.922 7.571 -8.810 1.00 90.44 116 GLU A O 1
ATOM 986 N N . ALA A 1 117 ? -6.049 6.862 -10.936 1.00 90.12 117 ALA A N 1
ATOM 987 C CA . ALA A 1 117 ? -5.459 8.059 -11.510 1.00 90.12 117 ALA A CA 1
ATOM 988 C C . ALA A 1 117 ? -6.339 9.296 -11.277 1.00 90.12 117 ALA A C 1
ATOM 990 O O . ALA A 1 117 ? -5.803 10.385 -11.027 1.00 90.12 117 ALA A O 1
ATOM 991 N N . GLU A 1 118 ? -7.662 9.157 -11.351 1.00 88.75 118 GLU A N 1
ATOM 992 C CA . GLU A 1 118 ? -8.635 10.212 -11.052 1.00 88.75 118 GLU A CA 1
ATOM 993 C C . GLU A 1 118 ? -8.761 10.491 -9.554 1.00 88.75 118 GLU A C 1
ATOM 995 O O . GLU A 1 118 ? -8.756 11.657 -9.156 1.00 88.75 118 GLU A O 1
ATOM 1000 N N . LEU A 1 119 ? -8.761 9.450 -8.717 1.00 88.50 119 LEU A N 1
ATOM 1001 C CA . LEU A 1 119 ? -8.790 9.548 -7.253 1.00 88.50 119 LEU A CA 1
ATOM 1002 C C . LEU A 1 119 ? -7.622 10.383 -6.690 1.00 88.50 119 LEU A C 1
ATOM 1004 O O . LEU A 1 119 ? -7.751 10.991 -5.632 1.00 88.50 119 LEU A O 1
ATOM 1008 N N . LEU A 1 120 ? -6.491 10.482 -7.400 1.00 84.94 120 LEU A N 1
ATOM 1009 C CA . LEU A 1 120 ? -5.369 11.361 -7.028 1.00 84.94 120 LEU A CA 1
ATOM 1010 C C . LEU A 1 120 ? -5.610 12.864 -7.282 1.00 84.94 120 LEU A C 1
ATOM 1012 O O . LEU A 1 120 ? -4.731 13.690 -6.996 1.00 84.94 120 LEU A O 1
ATOM 1016 N N . GLN A 1 121 ? -6.754 13.245 -7.850 1.00 78.25 121 GLN A N 1
ATOM 1017 C CA . GLN A 1 121 ? -7.167 14.637 -8.022 1.00 78.25 121 GLN A CA 1
ATOM 1018 C C . GLN A 1 121 ? -8.141 15.077 -6.928 1.00 78.25 121 GLN A C 1
ATOM 1020 O O . GLN A 1 121 ? -8.689 14.282 -6.172 1.00 78.25 121 GLN A O 1
ATOM 1025 N N . SER A 1 122 ? -8.360 16.390 -6.847 1.00 73.00 122 SER A N 1
ATOM 1026 C CA . SER A 1 122 ? -9.415 16.951 -6.007 1.00 73.00 122 SER A CA 1
ATOM 1027 C C . SER A 1 122 ? -10.764 16.704 -6.679 1.00 73.00 122 SER A C 1
ATOM 1029 O O . SER A 1 122 ? -11.250 17.532 -7.449 1.00 73.00 122 SER A O 1
ATOM 1031 N N . ILE A 1 123 ? -11.327 15.527 -6.435 1.00 76.81 123 ILE A N 1
ATOM 1032 C CA . ILE A 1 123 ? -12.644 15.121 -6.917 1.00 76.81 123 ILE A CA 1
ATOM 1033 C C . ILE A 1 123 ? -13.620 15.013 -5.747 1.00 76.81 123 ILE A C 1
ATOM 1035 O O . ILE A 1 123 ? -13.224 14.750 -4.615 1.00 76.81 123 ILE A O 1
ATOM 1039 N N . ARG A 1 124 ? -14.902 15.270 -6.024 1.00 73.06 124 ARG A N 1
ATOM 1040 C CA . ARG A 1 124 ? -15.978 15.256 -5.016 1.00 73.06 124 ARG A CA 1
ATOM 1041 C C . ARG A 1 124 ? -16.805 13.974 -5.044 1.00 73.06 124 ARG A C 1
ATOM 1043 O O . ARG A 1 124 ? -17.330 13.578 -4.013 1.00 73.06 124 ARG A O 1
ATOM 1050 N N . ASN A 1 125 ? -16.888 13.338 -6.211 1.00 80.56 125 ASN A N 1
ATOM 1051 C CA . ASN A 1 125 ? -17.679 12.136 -6.450 1.00 80.56 125 ASN A CA 1
ATOM 1052 C C . ASN A 1 125 ? -16.765 11.006 -6.912 1.00 80.56 125 ASN A C 1
ATOM 1054 O O . ASN A 1 125 ? -15.737 11.262 -7.535 1.00 80.56 125 ASN A O 1
ATOM 1058 N N . ILE A 1 126 ? -17.165 9.769 -6.630 1.00 84.44 126 ILE A N 1
ATOM 1059 C CA . ILE A 1 126 ? -16.460 8.574 -7.089 1.00 84.44 126 ILE A CA 1
ATOM 1060 C C . ILE A 1 126 ? -16.573 8.492 -8.626 1.00 84.44 126 ILE A C 1
ATOM 1062 O O . ILE A 1 126 ? -17.693 8.573 -9.139 1.00 84.44 126 ILE A O 1
ATOM 1066 N N . PRO A 1 127 ? -15.457 8.332 -9.360 1.00 86.38 127 PRO A N 1
ATOM 1067 C CA . PRO A 1 127 ? -15.472 8.106 -10.801 1.00 86.38 127 PRO A CA 1
ATOM 1068 C C . PRO A 1 127 ? -16.322 6.905 -11.208 1.00 86.38 127 PRO A C 1
ATOM 1070 O O . PRO A 1 127 ? -16.352 5.891 -10.511 1.00 86.38 127 PRO A O 1
ATOM 1073 N N . SER A 1 128 ? -16.954 6.977 -12.380 1.00 87.38 128 SER A N 1
ATOM 1074 C CA . SER A 1 128 ? -17.730 5.850 -12.922 1.00 87.38 128 SER A CA 1
ATOM 1075 C C . SER A 1 128 ? -16.856 4.633 -13.261 1.00 87.38 128 SER A C 1
ATOM 1077 O O . SER A 1 128 ? -17.335 3.501 -13.239 1.00 87.38 128 SER A O 1
ATOM 1079 N N . SER A 1 129 ? -15.564 4.864 -13.509 1.00 89.56 129 SER A N 1
ATOM 1080 C CA . SER A 1 129 ? -14.544 3.836 -13.721 1.00 89.56 129 SER A CA 1
ATOM 1081 C C . SER A 1 129 ? -14.219 3.039 -12.450 1.00 89.56 129 SER A C 1
ATOM 1083 O O . SER A 1 129 ? -13.677 1.939 -12.535 1.00 89.56 129 SER A O 1
ATOM 1085 N N . CYS A 1 130 ? -14.566 3.542 -11.261 1.00 90.88 130 CYS A N 1
ATOM 1086 C CA . CYS A 1 130 ? -14.272 2.871 -10.000 1.00 90.88 130 CYS A CA 1
ATOM 1087 C C . CYS A 1 130 ? -15.259 1.745 -9.680 1.00 90.88 130 CYS A C 1
ATOM 1089 O O . CYS A 1 130 ? -16.470 1.942 -9.586 1.00 90.88 130 CYS A O 1
ATOM 1091 N N . SER A 1 131 ? -14.727 0.563 -9.363 1.00 92.19 131 SER A N 1
ATOM 1092 C CA . SER A 1 131 ? -15.531 -0.558 -8.875 1.00 92.19 131 SER A CA 1
ATOM 1093 C C . SER A 1 131 ? -15.725 -0.487 -7.357 1.00 92.19 131 SER A C 1
ATOM 1095 O O . SER A 1 131 ? -14.883 -0.958 -6.588 1.00 92.19 131 SER A O 1
ATOM 1097 N N . GLN A 1 132 ? -16.879 0.011 -6.913 1.00 90.88 132 GLN A N 1
ATOM 1098 C CA . GLN A 1 132 ? -17.281 -0.055 -5.507 1.00 90.88 132 GLN A CA 1
ATOM 1099 C C . GLN A 1 132 ? -17.744 -1.471 -5.118 1.00 90.88 132 GLN A C 1
ATOM 1101 O O . GLN A 1 132 ? -18.435 -2.166 -5.874 1.00 90.88 132 GLN A O 1
ATOM 1106 N N . ARG A 1 133 ? -17.335 -1.924 -3.930 1.00 91.81 133 ARG A N 1
ATOM 1107 C CA . ARG A 1 133 ? -17.651 -3.245 -3.373 1.00 91.81 133 ARG A CA 1
ATOM 1108 C C . ARG A 1 133 ? -18.032 -3.135 -1.902 1.00 91.81 133 ARG A C 1
ATOM 1110 O O . ARG A 1 133 ? -17.569 -2.243 -1.195 1.00 91.81 133 ARG A O 1
ATOM 1117 N N . ILE A 1 134 ? -18.854 -4.082 -1.455 1.00 91.69 134 ILE A N 1
ATOM 1118 C CA . ILE A 1 134 ? -19.229 -4.254 -0.052 1.00 91.69 134 ILE A CA 1
ATOM 1119 C C . ILE A 1 134 ? -18.586 -5.536 0.462 1.00 91.69 134 ILE A C 1
ATOM 1121 O O . ILE A 1 134 ? -18.602 -6.560 -0.220 1.00 91.69 134 ILE A O 1
ATOM 1125 N N . VAL A 1 135 ? -18.039 -5.477 1.668 1.00 91.88 135 VAL A N 1
ATOM 1126 C CA . VAL A 1 135 ? -17.530 -6.631 2.405 1.00 91.88 135 VAL A CA 1
ATOM 1127 C C . VAL A 1 135 ? -18.157 -6.670 3.789 1.00 91.88 135 VAL A C 1
ATOM 1129 O O . VAL A 1 135 ? -18.409 -5.630 4.398 1.00 91.88 135 VAL A O 1
ATOM 1132 N N . GLU A 1 136 ? -18.409 -7.875 4.282 1.00 93.50 136 GLU A N 1
ATOM 1133 C CA . GLU A 1 136 ? -18.811 -8.106 5.662 1.00 93.50 136 GLU A CA 1
ATOM 1134 C C . GLU A 1 136 ? -17.590 -8.551 6.474 1.00 93.50 136 GLU A C 1
ATOM 1136 O O . GLU A 1 136 ? -16.919 -9.522 6.122 1.00 93.50 136 GLU A O 1
ATOM 1141 N N . LEU A 1 137 ? -17.267 -7.807 7.532 1.00 91.62 137 LEU A N 1
ATOM 1142 C CA . LEU A 1 137 ? -16.112 -8.058 8.390 1.00 91.62 137 LEU A CA 1
ATOM 1143 C C . LEU A 1 137 ? -16.580 -8.560 9.754 1.00 91.62 137 LEU A C 1
ATOM 1145 O O . LEU A 1 137 ? -17.286 -7.866 10.478 1.00 91.62 137 LEU A O 1
ATOM 1149 N N . ASN A 1 138 ? -16.125 -9.754 10.128 1.00 89.31 138 ASN A N 1
ATOM 1150 C CA . ASN A 1 138 ? -16.369 -10.361 11.440 1.00 89.31 138 ASN A CA 1
ATOM 1151 C C . ASN A 1 138 ? -15.169 -10.237 12.398 1.00 89.31 138 ASN A C 1
ATOM 1153 O O . ASN A 1 138 ? -15.228 -10.683 13.543 1.00 89.31 138 ASN A O 1
ATOM 1157 N N . GLN A 1 139 ? -14.058 -9.682 11.919 1.00 90.44 139 GLN A N 1
ATOM 1158 C CA . GLN A 1 139 ? -12.818 -9.509 12.664 1.00 90.44 139 GLN A CA 1
ATOM 1159 C C . GLN A 1 139 ? -12.082 -8.265 12.179 1.00 90.44 139 GLN A C 1
ATOM 1161 O O . GLN A 1 139 ? -12.288 -7.821 11.047 1.00 90.44 139 GLN A O 1
ATOM 1166 N N . THR A 1 140 ? -11.211 -7.731 13.032 1.00 92.62 140 THR A N 1
ATOM 1167 C CA . THR A 1 140 ? -10.383 -6.574 12.703 1.00 92.62 140 THR A CA 1
ATOM 1168 C C . THR A 1 140 ? -9.452 -6.898 11.536 1.00 92.62 140 THR A C 1
ATOM 1170 O O . THR A 1 140 ? -8.621 -7.805 11.621 1.00 92.62 140 THR A O 1
ATOM 1173 N N . LEU A 1 141 ? -9.583 -6.151 10.442 1.00 93.38 141 LEU A N 1
ATOM 1174 C CA . LEU A 1 141 ? -8.671 -6.220 9.304 1.00 93.38 141 LEU A CA 1
ATOM 1175 C C . LEU A 1 141 ? -7.460 -5.332 9.581 1.00 93.38 141 LEU A C 1
ATOM 1177 O O . LEU A 1 141 ? -7.628 -4.163 9.916 1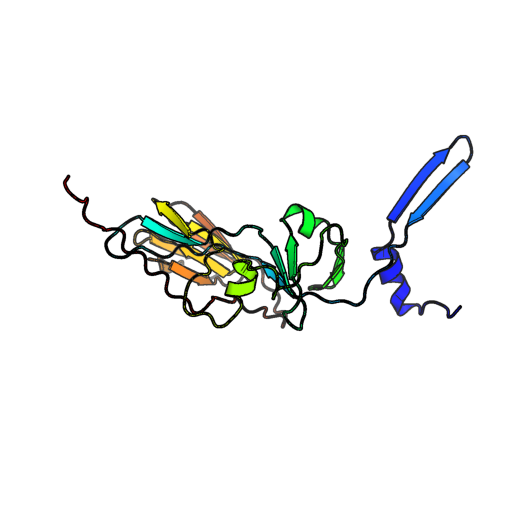.00 93.38 141 LEU A O 1
ATOM 1181 N N . TRP A 1 142 ? -6.258 -5.866 9.375 1.00 93.38 142 TRP A N 1
ATOM 1182 C CA . TRP A 1 142 ? -5.000 -5.139 9.531 1.00 93.38 142 TRP A CA 1
ATOM 1183 C C . TRP A 1 142 ? -4.250 -5.074 8.207 1.00 93.38 142 TRP A C 1
ATOM 1185 O O . TRP A 1 142 ? -4.028 -6.098 7.565 1.00 93.38 142 TRP A O 1
ATOM 1195 N N . THR A 1 143 ? -3.821 -3.876 7.818 1.00 92.94 143 THR A N 1
ATOM 1196 C CA . THR A 1 143 ? -2.984 -3.650 6.633 1.00 92.94 143 THR A CA 1
ATOM 1197 C C . THR A 1 143 ? -1.716 -2.925 7.052 1.00 92.94 143 THR A C 1
ATOM 1199 O O . THR A 1 143 ? -1.776 -1.827 7.600 1.00 92.94 143 THR A O 1
ATOM 1202 N N . GLN A 1 144 ? -0.560 -3.543 6.820 1.00 90.56 144 GLN A N 1
ATOM 1203 C CA . GLN A 1 144 ? 0.730 -2.949 7.158 1.00 90.56 144 GLN A CA 1
ATOM 1204 C C . GLN A 1 144 ? 1.086 -1.816 6.190 1.00 90.56 144 GLN A C 1
ATOM 1206 O O . GLN A 1 144 ? 1.007 -1.975 4.973 1.00 90.56 144 GLN A O 1
ATOM 1211 N N . LEU A 1 145 ? 1.517 -0.692 6.754 1.00 89.62 145 LEU A N 1
ATOM 1212 C CA . LEU A 1 145 ? 2.123 0.431 6.052 1.00 89.62 145 LEU A CA 1
ATOM 1213 C C . LEU A 1 145 ? 3.634 0.475 6.326 1.00 89.62 145 LEU A C 1
ATOM 1215 O O . LEU A 1 145 ? 4.200 -0.338 7.063 1.00 89.62 145 LEU A O 1
ATOM 1219 N N . ASN A 1 146 ? 4.304 1.462 5.738 1.00 84.81 146 ASN A N 1
ATOM 1220 C CA . ASN A 1 146 ? 5.700 1.748 6.045 1.00 84.81 146 ASN A CA 1
ATOM 1221 C C . ASN A 1 146 ? 5.847 2.337 7.462 1.00 84.81 146 ASN A C 1
ATOM 1223 O O . ASN A 1 146 ? 4.886 2.806 8.065 1.00 84.81 146 ASN A O 1
ATOM 1227 N N . ASN A 1 147 ? 7.076 2.358 7.987 1.00 86.00 147 ASN A N 1
ATOM 1228 C CA . ASN A 1 147 ? 7.427 3.055 9.234 1.00 86.00 147 ASN A CA 1
ATOM 1229 C C . ASN A 1 147 ? 6.689 2.574 10.500 1.00 86.00 147 ASN A C 1
ATOM 1231 O O . ASN A 1 147 ? 6.410 3.382 11.387 1.00 86.00 147 ASN A O 1
ATOM 1235 N N . ASN A 1 148 ? 6.431 1.263 10.610 1.00 90.12 148 ASN A N 1
ATOM 1236 C CA . ASN A 1 148 ? 5.688 0.657 11.726 1.00 90.12 148 ASN A CA 1
ATOM 1237 C C . ASN A 1 148 ? 4.316 1.314 11.937 1.00 90.12 148 ASN A C 1
ATOM 1239 O O . ASN A 1 148 ? 3.913 1.626 13.063 1.00 90.12 148 ASN A O 1
ATOM 1243 N N . GLU A 1 149 ? 3.619 1.554 10.834 1.00 91.44 149 GLU A N 1
ATOM 1244 C CA . GLU A 1 149 ? 2.236 1.999 10.835 1.00 91.44 149 GLU A CA 1
ATOM 1245 C C . GLU A 1 149 ? 1.353 0.883 10.271 1.00 91.44 149 GLU A C 1
ATOM 1247 O O . GLU A 1 149 ? 1.772 0.110 9.410 1.00 91.44 149 GLU A O 1
ATOM 1252 N N . TRP A 1 150 ? 0.129 0.778 10.774 1.00 92.88 150 TRP A N 1
ATOM 1253 C CA . TRP A 1 150 ? -0.874 -0.167 10.300 1.00 92.88 150 TRP A CA 1
ATOM 1254 C C . TRP A 1 150 ? -2.214 0.538 10.178 1.00 92.88 150 TRP A C 1
ATOM 1256 O O . TRP A 1 150 ? -2.622 1.266 11.082 1.00 92.88 150 TRP A O 1
ATOM 1266 N N . LEU A 1 151 ? -2.919 0.291 9.082 1.00 93.50 151 LEU A N 1
ATOM 1267 C CA . LEU A 1 151 ? -4.339 0.599 8.987 1.00 93.50 151 LEU A CA 1
ATOM 1268 C C . LEU A 1 151 ? -5.119 -0.538 9.633 1.00 93.50 151 LEU A C 1
ATOM 1270 O O . LEU A 1 151 ? -4.806 -1.711 9.408 1.00 93.50 151 LEU A O 1
ATOM 1274 N N . TYR A 1 152 ? -6.135 -0.183 10.407 1.00 93.75 152 TYR A N 1
ATOM 1275 C CA . TYR A 1 152 ? -7.079 -1.135 10.966 1.00 93.75 152 TYR A CA 1
ATOM 1276 C C . TYR A 1 152 ? -8.505 -0.793 10.549 1.00 93.75 152 TYR A C 1
ATOM 1278 O O . TYR A 1 152 ? -8.868 0.378 10.427 1.00 93.75 152 TYR A O 1
ATOM 1286 N N . VAL A 1 153 ? -9.313 -1.835 10.364 1.00 94.19 153 VAL A N 1
ATOM 1287 C CA . VAL A 1 153 ? -10.768 -1.743 10.222 1.00 94.19 153 VAL A CA 1
ATOM 1288 C C . VAL A 1 153 ? -11.392 -2.712 11.216 1.00 94.19 153 VAL A C 1
ATOM 1290 O O . VAL A 1 153 ? -11.398 -3.921 10.990 1.00 94.19 153 VAL A O 1
ATOM 1293 N N . ALA A 1 154 ? -11.871 -2.177 12.334 1.00 93.19 154 ALA A N 1
ATOM 1294 C CA . ALA A 1 154 ? -12.444 -2.920 13.446 1.00 93.19 154 ALA A CA 1
ATOM 1295 C C . ALA A 1 154 ? -13.986 -2.827 13.402 1.00 93.19 154 ALA A C 1
ATOM 1297 O O . ALA A 1 154 ? -14.532 -1.742 13.637 1.00 93.19 154 ALA A O 1
ATOM 1298 N N . PRO A 1 155 ? -14.708 -3.926 13.086 1.00 92.06 155 PRO A N 1
ATOM 1299 C CA . PRO A 1 155 ? -16.176 -3.927 13.031 1.00 92.06 155 PRO A CA 1
ATOM 1300 C C . PRO A 1 155 ? -16.832 -3.703 14.397 1.00 92.06 155 PRO A C 1
ATOM 1302 O O . PRO A 1 155 ? -17.888 -3.079 14.491 1.00 92.06 155 PRO A O 1
ATOM 1305 N N . VAL A 1 156 ? -16.168 -4.174 15.450 1.00 90.75 156 VAL A N 1
ATOM 1306 C CA . VAL A 1 156 ? -16.535 -4.005 16.858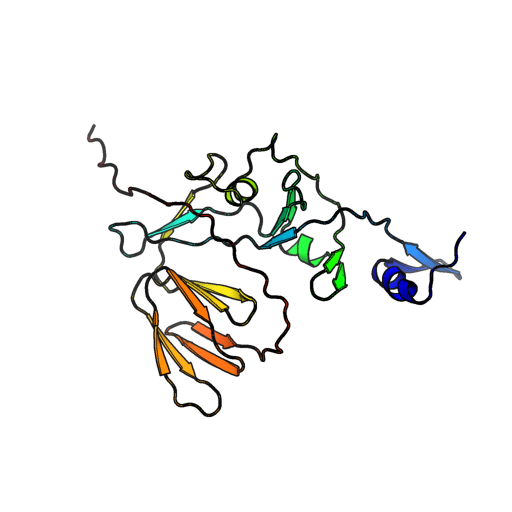 1.00 90.75 156 VAL A CA 1
ATOM 1307 C C . VAL A 1 156 ? -15.337 -3.452 17.621 1.00 90.75 156 VAL A C 1
ATOM 1309 O O . VAL A 1 156 ? -14.221 -3.466 17.103 1.00 90.75 156 VAL A O 1
ATOM 1312 N N . VAL A 1 157 ? -15.564 -2.949 18.836 1.00 91.56 157 VAL A N 1
ATOM 1313 C CA . VAL A 1 157 ? -14.468 -2.507 19.708 1.00 91.56 157 VAL A CA 1
ATOM 1314 C C . VAL A 1 157 ? -13.559 -3.704 19.993 1.00 91.56 157 VAL A C 1
ATOM 1316 O O . VAL A 1 157 ? -14.027 -4.735 20.473 1.00 91.56 157 VAL A O 1
ATOM 1319 N N . ASP A 1 158 ? -12.277 -3.560 19.680 1.00 91.62 158 ASP A N 1
ATOM 1320 C CA . ASP A 1 158 ? -11.234 -4.564 19.898 1.00 91.62 158 ASP A CA 1
ATOM 1321 C C . ASP A 1 158 ? -10.147 -3.949 20.791 1.00 91.62 158 ASP A C 1
ATOM 1323 O O . ASP A 1 158 ? -9.920 -2.736 20.763 1.00 91.62 158 ASP A O 1
ATOM 1327 N N . THR A 1 159 ? -9.491 -4.771 21.605 1.00 94.94 159 THR A N 1
ATOM 1328 C CA . THR A 1 159 ? -8.442 -4.314 22.528 1.00 94.94 159 THR A CA 1
ATOM 1329 C C . THR A 1 159 ? -7.105 -4.871 22.075 1.00 94.94 159 THR A C 1
ATOM 1331 O O . THR A 1 159 ? -6.947 -6.079 21.898 1.00 94.94 159 THR A O 1
ATOM 1334 N N . LEU A 1 160 ? -6.132 -3.980 21.908 1.00 95.19 160 LEU A N 1
ATOM 1335 C CA . LEU A 1 160 ? -4.759 -4.313 21.568 1.00 95.19 160 LEU A CA 1
ATOM 1336 C C . LEU A 1 160 ? -3.849 -4.025 22.764 1.00 95.19 160 LEU A C 1
ATOM 1338 O O . LEU A 1 160 ? -3.669 -2.867 23.137 1.00 95.19 160 LEU A O 1
ATOM 1342 N N . THR A 1 161 ? -3.223 -5.059 23.318 1.00 96.19 161 THR A N 1
ATOM 1343 C CA . THR A 1 161 ? -2.207 -4.913 24.365 1.00 96.19 161 THR A CA 1
ATOM 1344 C C . THR A 1 161 ? -0.850 -4.647 23.728 1.00 96.19 161 THR A C 1
ATOM 1346 O O . THR A 1 161 ? -0.283 -5.500 23.042 1.00 96.19 161 THR A O 1
ATOM 1349 N N . VAL A 1 162 ? -0.303 -3.459 23.946 1.00 95.31 162 VAL A N 1
ATOM 1350 C CA . VAL A 1 162 ? 1.003 -3.029 23.450 1.00 95.31 162 VAL A CA 1
ATOM 1351 C C . VAL A 1 162 ? 2.066 -3.268 24.517 1.00 95.31 162 VAL A C 1
ATOM 1353 O O . VAL A 1 162 ? 1.987 -2.744 25.625 1.00 95.31 162 VAL A O 1
ATOM 1356 N N . LEU A 1 163 ? 3.093 -4.031 24.153 1.00 94.69 163 LEU A N 1
ATOM 1357 C CA . LEU A 1 163 ? 4.266 -4.319 24.967 1.00 94.69 163 LEU A CA 1
ATOM 1358 C C . LEU A 1 163 ? 5.521 -3.772 24.284 1.00 94.69 163 LEU A C 1
ATOM 1360 O O . LEU A 1 163 ? 5.874 -4.194 23.180 1.00 94.69 163 LEU A O 1
ATOM 1364 N N . CYS A 1 164 ? 6.229 -2.885 24.972 1.00 91.50 164 CYS A N 1
ATOM 1365 C CA . CYS A 1 164 ? 7.507 -2.329 24.538 1.00 91.50 164 CYS A CA 1
ATOM 1366 C C . CYS A 1 164 ? 8.625 -2.739 25.508 1.00 91.50 164 CYS A C 1
ATOM 1368 O O . CYS A 1 164 ? 8.385 -3.002 26.685 1.00 91.50 164 CYS A O 1
ATOM 1370 N N . SER A 1 165 ? 9.868 -2.802 25.026 1.00 88.12 165 SER A N 1
ATOM 1371 C CA . SER A 1 165 ? 11.012 -3.181 25.865 1.00 88.12 165 SER A CA 1
ATOM 1372 C C . SER A 1 165 ? 11.219 -2.181 27.009 1.00 88.12 165 SER A C 1
ATOM 1374 O O . SER A 1 165 ? 11.468 -1.004 26.757 1.00 88.12 165 SER A O 1
ATOM 1376 N N . GLY A 1 166 ? 11.163 -2.655 28.257 1.00 85.69 166 GLY A N 1
ATOM 1377 C CA . GLY A 1 166 ? 11.375 -1.829 29.453 1.00 85.69 166 GLY A CA 1
ATOM 1378 C C . GLY A 1 166 ? 10.182 -0.959 29.863 1.00 85.69 166 GLY A C 1
ATOM 1379 O O . GLY A 1 166 ? 10.353 -0.074 30.696 1.00 85.69 166 GLY A O 1
ATOM 1380 N N . GLN A 1 167 ? 8.996 -1.190 29.292 1.00 90.38 167 GLN A N 1
ATOM 1381 C CA . GLN A 1 167 ? 7.751 -0.515 29.664 1.00 90.38 167 GLN A CA 1
ATOM 1382 C C . GLN A 1 167 ? 6.704 -1.541 30.098 1.00 90.38 167 GLN A C 1
ATOM 1384 O O . GLN A 1 167 ? 6.717 -2.683 29.632 1.00 90.38 167 GLN A O 1
ATOM 1389 N N . GLU A 1 168 ? 5.795 -1.132 30.982 1.00 92.12 168 GLU A N 1
ATOM 1390 C CA . GLU A 1 168 ? 4.642 -1.960 31.328 1.00 92.12 168 GLU A CA 1
ATOM 1391 C C . GLU A 1 168 ? 3.699 -2.112 30.120 1.00 92.12 168 GLU A C 1
ATOM 1393 O O . GLU A 1 168 ? 3.603 -1.194 29.296 1.00 92.12 168 GLU A O 1
ATOM 1398 N N . PRO A 1 169 ? 3.017 -3.265 29.980 1.00 94.06 169 PRO A N 1
ATOM 1399 C CA . PRO A 1 169 ? 1.996 -3.443 28.958 1.00 94.06 169 PRO A CA 1
ATOM 1400 C C . PRO A 1 169 ? 0.905 -2.374 29.080 1.00 94.06 169 PRO A C 1
ATOM 1402 O O . PRO A 1 169 ? 0.471 -2.045 30.182 1.00 94.06 169 PRO A O 1
ATOM 1405 N N . SER A 1 170 ? 0.433 -1.864 27.946 1.00 94.19 170 SER A N 1
ATOM 1406 C CA . SER A 1 170 ? -0.662 -0.890 27.892 1.00 94.19 170 SER A CA 1
ATOM 1407 C C . SER A 1 170 ? -1.734 -1.340 26.912 1.00 94.19 170 SER A C 1
ATOM 1409 O O . SER A 1 170 ? -1.415 -1.819 25.827 1.00 94.19 170 SER A O 1
ATOM 1411 N N . ASP A 1 171 ? -2.999 -1.173 27.278 1.00 94.94 171 ASP A N 1
ATOM 1412 C CA . ASP A 1 171 ? -4.124 -1.556 26.430 1.00 94.94 171 ASP A CA 1
ATOM 1413 C C . ASP A 1 171 ? -4.647 -0.360 25.635 1.00 94.94 171 ASP A C 1
ATOM 1415 O O . ASP A 1 171 ? -4.878 0.726 26.170 1.00 94.94 171 ASP A O 1
ATOM 1419 N N . VAL A 1 172 ? -4.866 -0.578 24.341 1.00 93.12 172 VAL A N 1
ATOM 1420 C CA . VAL A 1 172 ? -5.423 0.406 23.415 1.00 93.12 172 VAL A CA 1
ATOM 1421 C C . VAL A 1 172 ? -6.708 -0.155 22.827 1.00 93.12 172 VAL A C 1
ATOM 1423 O O . VAL A 1 172 ? -6.699 -1.207 22.190 1.00 93.12 172 VAL A O 1
ATOM 1426 N N . GLN A 1 173 ? -7.816 0.559 23.012 1.00 94.38 173 GLN A N 1
ATOM 1427 C CA . GLN A 1 173 ? -9.068 0.232 22.336 1.00 94.38 173 GLN A CA 1
ATOM 1428 C C . GLN A 1 173 ? -9.058 0.790 20.915 1.00 94.38 173 GLN A C 1
ATOM 1430 O O . GLN A 1 173 ? -8.776 1.970 20.697 1.00 94.38 173 GLN A O 1
ATOM 1435 N N . ILE A 1 174 ? -9.390 -0.060 19.950 1.00 92.56 174 ILE A N 1
ATOM 1436 C CA . ILE A 1 174 ? -9.543 0.299 18.543 1.00 92.56 174 ILE A CA 1
ATOM 1437 C C . ILE A 1 174 ? -10.976 0.017 18.099 1.00 92.56 174 ILE A C 1
ATOM 1439 O O . ILE A 1 174 ? -11.598 -0.963 18.505 1.00 92.56 174 ILE A O 1
ATOM 1443 N N . HIS A 1 175 ? -11.520 0.901 17.271 1.00 90.88 175 HIS A N 1
ATOM 1444 C CA . HIS A 1 175 ? -12.882 0.791 16.761 1.00 90.88 175 HIS A CA 1
ATOM 1445 C C . HIS A 1 175 ? -13.013 1.553 15.441 1.00 90.88 175 HIS A C 1
ATOM 1447 O O . HIS A 1 175 ? -12.415 2.617 15.275 1.00 90.88 175 HIS A O 1
ATOM 1453 N N . GLY A 1 176 ? -13.821 1.033 14.515 1.00 88.44 176 GLY A N 1
ATOM 1454 C CA . GLY A 1 176 ? -14.004 1.635 13.199 1.00 88.44 176 GLY A CA 1
ATOM 1455 C C . GLY A 1 176 ? -12.735 1.558 12.351 1.00 88.44 176 GLY A C 1
ATOM 1456 O O . GLY A 1 176 ? -11.951 0.618 12.468 1.00 88.44 176 GLY A O 1
ATOM 1457 N N . THR A 1 177 ? -12.539 2.545 11.481 1.00 90.31 177 THR A N 1
ATOM 1458 C CA . THR A 1 177 ? -11.367 2.627 10.601 1.00 90.31 177 THR A CA 1
ATOM 1459 C C . THR A 1 177 ? -10.357 3.629 11.152 1.00 90.31 177 THR A C 1
ATOM 1461 O O . THR A 1 177 ? -10.715 4.773 11.434 1.00 90.31 177 THR A O 1
ATOM 1464 N N . GLY A 1 178 ? -9.088 3.239 11.261 1.00 90.69 178 GLY A N 1
ATOM 1465 C CA . GLY A 1 178 ? -8.045 4.136 11.749 1.00 90.69 178 GLY A CA 1
ATOM 1466 C C . GLY A 1 178 ? -6.628 3.691 11.412 1.00 90.69 178 GLY A C 1
ATOM 1467 O O . GLY A 1 178 ? -6.408 2.693 10.725 1.00 90.69 178 GLY A O 1
ATOM 1468 N N . LYS A 1 179 ? -5.653 4.468 11.891 1.00 91.38 179 LYS A N 1
ATOM 1469 C CA . LYS A 1 179 ? -4.222 4.185 11.746 1.00 91.38 179 LYS A CA 1
ATOM 1470 C C . LYS A 1 179 ? -3.576 4.040 13.118 1.00 91.38 179 LYS A C 1
ATOM 1472 O O . LYS A 1 179 ? -3.734 4.906 13.975 1.00 91.38 179 LYS A O 1
ATOM 1477 N N . LEU A 1 180 ? -2.834 2.957 13.307 1.00 92.38 180 LEU A N 1
ATOM 1478 C CA . LEU A 1 180 ? -2.024 2.687 14.486 1.00 92.38 180 LEU A CA 1
ATOM 1479 C C . LEU A 1 180 ? -0.548 2.847 14.130 1.00 92.38 180 LEU A C 1
ATOM 1481 O O . LEU A 1 180 ? -0.095 2.320 13.118 1.00 92.38 180 LEU A O 1
ATOM 1485 N N . LYS A 1 181 ? 0.215 3.520 14.989 1.00 91.75 181 LYS A N 1
ATOM 1486 C CA . LYS A 1 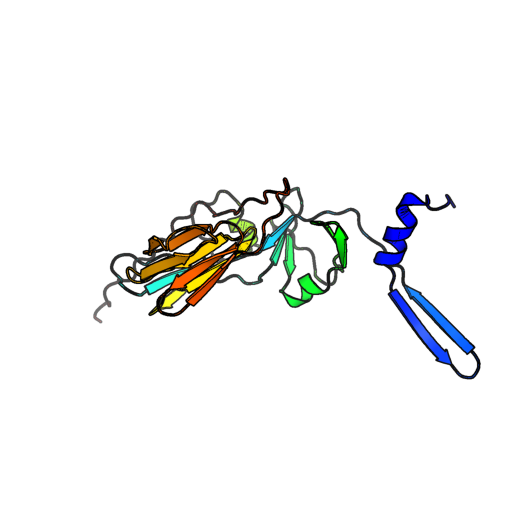181 ? 1.673 3.596 14.896 1.00 91.75 181 LYS A CA 1
ATOM 1487 C C . LYS A 1 181 ? 2.290 2.997 16.146 1.00 91.75 181 LYS A C 1
ATOM 1489 O O . LYS A 1 181 ? 1.937 3.407 17.248 1.00 91.75 181 LYS A O 1
ATOM 1494 N N . LEU A 1 182 ? 3.226 2.070 15.974 1.00 90.38 182 LEU A N 1
ATOM 1495 C CA . LEU A 1 182 ? 3.995 1.513 17.084 1.00 90.38 182 LEU A CA 1
ATOM 1496 C C . LEU A 1 182 ? 5.434 2.018 17.034 1.00 90.38 182 LEU A C 1
ATOM 1498 O O . LEU A 1 182 ? 6.042 2.131 15.967 1.00 90.38 182 LEU A O 1
ATOM 1502 N N . HIS A 1 183 ? 5.996 2.298 18.206 1.00 86.75 183 HIS A N 1
ATOM 1503 C CA . HIS A 1 183 ? 7.416 2.598 18.311 1.00 86.75 183 HIS A CA 1
ATOM 1504 C C . HIS A 1 183 ? 8.251 1.352 17.972 1.00 86.75 183 HIS A C 1
ATOM 1506 O O . HIS A 1 183 ? 7.794 0.215 18.118 1.00 86.75 183 HIS A O 1
ATOM 1512 N N . GLY A 1 184 ? 9.487 1.558 17.508 1.00 86.38 184 GLY A N 1
ATOM 1513 C CA . GLY A 1 184 ? 10.405 0.458 17.226 1.00 86.38 184 GLY A CA 1
ATOM 1514 C C . GLY A 1 184 ? 10.573 -0.469 18.433 1.00 86.38 184 GLY A C 1
ATOM 1515 O O . GLY A 1 184 ? 10.636 0.001 19.570 1.00 86.38 184 GLY A O 1
ATOM 1516 N N . LEU A 1 185 ? 10.660 -1.777 18.156 1.00 86.25 185 LEU A N 1
ATOM 1517 C CA . LEU A 1 185 ? 10.786 -2.867 19.138 1.00 86.25 185 LEU A CA 1
ATOM 1518 C C . LEU A 1 185 ? 9.545 -3.128 20.014 1.00 86.25 185 LEU A C 1
ATOM 1520 O O . LEU A 1 185 ? 9.617 -3.945 20.931 1.00 86.25 185 LEU A O 1
ATOM 1524 N N . CYS A 1 186 ? 8.409 -2.492 19.728 1.00 91.31 186 CYS A N 1
ATOM 1525 C CA . CYS A 1 186 ? 7.139 -2.807 20.378 1.00 91.31 186 CYS A CA 1
ATOM 1526 C C . CYS A 1 186 ? 6.383 -3.935 19.661 1.00 91.31 186 CYS A C 1
ATOM 1528 O O . CYS A 1 186 ? 6.528 -4.155 18.454 1.00 91.31 186 CYS A O 1
ATOM 1530 N N . LYS A 1 187 ? 5.534 -4.633 20.415 1.00 94.38 187 LYS A N 1
ATOM 1531 C CA . LYS A 1 187 ? 4.608 -5.659 19.927 1.00 94.38 187 LYS A CA 1
ATOM 1532 C C . LYS A 1 187 ? 3.189 -5.319 20.364 1.00 94.38 187 LYS A C 1
ATOM 1534 O O . LYS A 1 187 ? 2.995 -4.918 21.503 1.00 94.38 187 LYS A O 1
ATOM 1539 N N . GLY A 1 188 ? 2.219 -5.488 19.477 1.00 94.31 188 GLY A N 1
ATOM 1540 C CA . GLY A 1 188 ? 0.793 -5.395 19.779 1.00 94.31 188 GLY A CA 1
ATOM 1541 C C . GLY A 1 188 ? 0.157 -6.779 19.734 1.00 94.31 188 GLY A C 1
ATOM 1542 O O . GLY A 1 188 ? 0.246 -7.455 18.711 1.00 94.31 188 GLY A O 1
ATOM 1543 N N . TYR A 1 189 ? -0.480 -7.188 20.823 1.00 94.94 189 TYR A N 1
ATOM 1544 C CA . TYR A 1 189 ? -1.219 -8.441 20.943 1.00 94.94 189 TYR A CA 1
ATOM 1545 C C . TYR A 1 189 ? -2.710 -8.130 20.898 1.00 94.94 189 TYR A C 1
ATOM 1547 O O . TYR A 1 189 ? -3.231 -7.456 21.782 1.00 94.94 189 TYR A O 1
ATOM 1555 N N . GLY A 1 190 ? -3.384 -8.585 19.848 1.00 91.75 190 GLY A N 1
ATOM 1556 C CA . GLY A 1 190 ? -4.836 -8.504 19.731 1.00 91.75 190 GLY A CA 1
ATOM 1557 C C . GLY A 1 190 ? -5.469 -9.877 19.894 1.00 91.75 190 GLY A C 1
ATOM 1558 O O . GLY A 1 190 ? -4.781 -10.898 19.942 1.00 91.75 190 GLY A O 1
ATOM 1559 N N . SER A 1 191 ? -6.798 -9.912 19.894 1.00 85.38 191 SER A N 1
ATOM 1560 C CA . SER A 1 191 ? -7.576 -11.151 20.027 1.00 85.38 191 SER A CA 1
ATOM 1561 C C . SER A 1 191 ? -7.207 -12.234 18.998 1.00 85.38 191 SER A C 1
ATOM 1563 O O . SER A 1 191 ? -7.262 -13.425 19.303 1.00 85.38 191 SER A O 1
ATOM 1565 N N . LYS A 1 192 ? -6.819 -11.834 17.780 1.00 87.44 192 LYS A N 1
ATOM 1566 C CA . LYS A 1 192 ? -6.476 -12.738 16.663 1.00 87.44 192 LYS A CA 1
ATOM 1567 C C . LYS A 1 192 ? -5.228 -12.322 15.879 1.00 87.44 192 LYS A C 1
ATOM 1569 O O . LYS A 1 192 ? -4.994 -12.832 14.785 1.00 87.44 192 LYS A O 1
ATOM 1574 N N . VAL A 1 193 ? -4.441 -11.377 16.389 1.00 92.00 193 VAL A N 1
ATOM 1575 C CA . VAL A 1 193 ? -3.300 -10.812 15.656 1.00 92.00 193 VAL A CA 1
ATOM 1576 C C . VAL A 1 193 ? -2.112 -10.575 16.579 1.00 92.00 193 VAL A C 1
ATOM 1578 O O . VAL A 1 193 ? -2.271 -10.212 17.743 1.00 92.00 193 VAL A O 1
ATOM 1581 N N . LEU A 1 194 ? -0.914 -10.735 16.026 1.00 93.00 194 LEU A N 1
ATOM 1582 C CA . LEU A 1 194 ? 0.321 -10.220 16.596 1.00 93.00 194 LEU A CA 1
ATOM 1583 C C . LEU A 1 194 ? 0.912 -9.224 15.604 1.00 93.00 194 LEU A C 1
ATOM 1585 O O . LEU A 1 194 ? 1.212 -9.577 14.464 1.00 93.00 194 LEU A O 1
ATOM 1589 N N . ILE A 1 195 ? 1.099 -7.991 16.050 1.00 92.50 195 ILE A N 1
ATOM 1590 C CA . ILE A 1 195 ? 1.729 -6.929 15.275 1.00 92.50 195 ILE A CA 1
ATOM 1591 C C . ILE A 1 195 ? 3.101 -6.669 15.876 1.00 92.50 195 ILE A C 1
ATOM 1593 O O . ILE A 1 195 ? 3.233 -6.534 17.090 1.00 92.50 195 ILE A O 1
ATOM 1597 N N . GLN A 1 196 ? 4.133 -6.593 15.042 1.00 91.62 196 GLN A N 1
ATOM 1598 C CA . GLN A 1 196 ? 5.497 -6.369 15.504 1.00 91.62 196 GLN A CA 1
ATOM 1599 C C . GLN A 1 196 ? 6.134 -5.202 14.758 1.00 91.62 196 GLN A C 1
ATOM 1601 O O . GLN A 1 196 ? 6.232 -5.206 13.533 1.00 91.62 196 GLN A O 1
ATOM 1606 N N . ALA A 1 197 ? 6.606 -4.220 15.522 1.00 89.38 197 ALA A N 1
ATOM 1607 C CA . ALA A 1 197 ? 7.380 -3.108 15.006 1.00 89.38 197 ALA A CA 1
ATOM 1608 C C . ALA A 1 197 ? 8.846 -3.497 14.804 1.00 89.38 197 ALA A C 1
ATOM 1610 O O . ALA A 1 197 ? 9.483 -4.116 15.662 1.00 89.38 197 ALA A O 1
ATOM 1611 N N . HIS A 1 198 ? 9.403 -3.085 13.670 1.00 84.56 198 HIS A N 1
ATOM 1612 C CA . HIS A 1 198 ? 10.820 -3.236 13.369 1.00 84.56 198 HIS A CA 1
ATOM 1613 C C . HIS A 1 198 ? 11.639 -2.122 14.028 1.00 84.56 198 HIS A C 1
ATOM 1615 O O . HIS A 1 198 ? 11.118 -1.056 14.360 1.00 84.56 198 HIS A O 1
ATOM 1621 N N . ALA A 1 199 ? 12.939 -2.349 14.218 1.00 79.00 199 ALA A N 1
ATOM 1622 C CA . ALA A 1 199 ? 13.843 -1.293 14.660 1.00 79.00 199 ALA A CA 1
ATOM 1623 C C . ALA A 1 199 ? 13.864 -0.166 13.614 1.00 79.00 199 ALA A C 1
ATOM 1625 O O . ALA A 1 199 ? 14.175 -0.399 12.446 1.00 79.00 199 ALA A O 1
ATOM 1626 N N . THR A 1 200 ? 13.502 1.049 14.020 1.00 66.62 200 THR A N 1
ATOM 1627 C CA . THR A 1 200 ? 13.483 2.211 13.128 1.00 66.62 200 THR A CA 1
ATOM 1628 C C . THR A 1 200 ? 14.824 2.923 13.177 1.00 66.62 200 THR A C 1
ATOM 1630 O O . THR A 1 200 ? 15.212 3.432 14.227 1.00 66.62 200 THR A O 1
ATOM 1633 N N . PHE A 1 201 ? 15.497 3.028 12.035 1.00 58.41 201 PHE A N 1
ATOM 1634 C CA . PHE A 1 201 ? 16.548 4.020 11.837 1.00 58.41 201 PHE A CA 1
ATOM 1635 C C . PHE A 1 201 ? 15.888 5.265 11.250 1.00 58.41 201 PHE A C 1
ATOM 1637 O O . PHE A 1 201 ? 15.237 5.179 10.209 1.00 58.41 201 PHE A O 1
ATOM 1644 N N . ALA A 1 202 ? 15.999 6.405 11.934 1.00 52.44 202 ALA A N 1
ATOM 1645 C CA . ALA A 1 202 ? 15.433 7.655 11.446 1.00 52.44 202 ALA A CA 1
ATOM 1646 C C . ALA A 1 202 ? 16.066 8.005 10.090 1.00 52.44 202 ALA A C 1
ATOM 1648 O O . ALA A 1 202 ? 17.250 8.321 9.999 1.00 52.44 202 ALA A O 1
ATOM 1649 N N . SER A 1 203 ? 15.269 7.924 9.030 1.00 50.50 203 SER A N 1
ATOM 1650 C CA . SER A 1 203 ? 15.608 8.434 7.708 1.00 50.50 203 SER A CA 1
ATOM 1651 C C . SER A 1 203 ? 14.625 9.554 7.389 1.00 50.50 203 SER A C 1
ATOM 1653 O O . SER A 1 203 ? 13.420 9.376 7.554 1.00 50.50 203 SER A O 1
ATOM 1655 N N . ASN A 1 204 ? 15.126 10.704 6.934 1.00 45.28 204 ASN A N 1
ATOM 1656 C CA . ASN A 1 204 ? 14.332 11.880 6.546 1.00 45.28 204 ASN A CA 1
ATOM 1657 C C . ASN A 1 204 ? 13.541 11.678 5.231 1.00 45.28 204 ASN A C 1
ATOM 1659 O O . ASN A 1 204 ? 13.344 12.620 4.470 1.00 45.28 204 ASN A O 1
ATOM 1663 N N . ASN A 1 205 ? 13.086 10.458 4.948 1.00 52.16 205 ASN A N 1
ATOM 1664 C CA . ASN A 1 205 ? 12.229 10.145 3.811 1.00 52.16 205 ASN A CA 1
ATOM 1665 C C . ASN A 1 205 ? 10.813 9.866 4.323 1.00 52.16 205 ASN A C 1
ATOM 1667 O O . ASN A 1 205 ? 10.408 8.719 4.499 1.00 52.16 205 ASN A O 1
ATOM 1671 N N . THR A 1 206 ? 10.067 10.927 4.619 1.00 53.56 206 THR A N 1
ATOM 1672 C CA . THR A 1 206 ? 8.631 10.838 4.891 1.00 53.56 206 THR A CA 1
ATOM 1673 C C . THR A 1 206 ? 7.862 10.895 3.577 1.00 53.56 206 THR A C 1
ATOM 1675 O O . THR A 1 206 ? 7.485 11.967 3.103 1.00 53.56 206 THR A O 1
ATOM 1678 N N . ASP A 1 207 ? 7.609 9.727 2.993 1.00 63.78 207 ASP A N 1
ATOM 1679 C CA . ASP A 1 207 ? 6.569 9.591 1.976 1.00 63.78 207 ASP A CA 1
ATOM 1680 C C . ASP A 1 207 ? 5.202 9.776 2.659 1.00 63.78 207 ASP A C 1
ATOM 1682 O O . ASP A 1 207 ? 4.957 9.233 3.739 1.00 63.78 207 ASP A O 1
ATOM 1686 N N . LYS A 1 208 ? 4.334 10.614 2.082 1.00 66.62 208 LYS A N 1
ATOM 1687 C CA . LYS A 1 208 ? 3.017 10.925 2.657 1.00 66.62 208 LYS A CA 1
ATOM 1688 C C . LYS A 1 208 ? 1.954 9.999 2.079 1.00 66.62 208 LYS A C 1
ATOM 1690 O O . LYS A 1 208 ? 1.814 9.926 0.859 1.00 66.62 208 LYS A O 1
ATOM 1695 N N . ASP A 1 209 ? 1.164 9.383 2.954 1.00 78.25 209 ASP A N 1
ATOM 1696 C CA . ASP A 1 209 ? -0.071 8.703 2.561 1.00 78.25 209 ASP A CA 1
ATOM 1697 C C . ASP A 1 209 ? -1.054 9.728 1.972 1.00 78.25 209 ASP A C 1
ATOM 1699 O O . ASP A 1 209 ? -1.222 10.825 2.516 1.00 78.25 209 ASP A O 1
ATOM 1703 N N . ILE A 1 210 ? -1.713 9.377 0.866 1.00 80.38 210 ILE A N 1
ATOM 1704 C CA . ILE A 1 210 ? -2.737 10.214 0.233 1.00 80.38 210 ILE A CA 1
ATOM 1705 C C . ILE A 1 210 ? -4.084 9.525 0.405 1.00 80.38 210 ILE A C 1
ATOM 1707 O O . ILE A 1 210 ? -4.285 8.420 -0.088 1.00 80.38 210 ILE A O 1
ATOM 1711 N N . ILE A 1 211 ? -5.008 10.206 1.080 1.00 79.69 211 ILE A N 1
ATOM 1712 C CA . ILE A 1 211 ? -6.413 9.809 1.155 1.00 79.69 211 ILE A CA 1
ATOM 1713 C C . ILE A 1 211 ? -7.192 10.812 0.300 1.00 79.69 211 ILE A C 1
ATOM 1715 O O . ILE A 1 211 ? -7.218 11.997 0.651 1.00 79.69 211 ILE A O 1
ATOM 1719 N N . PRO A 1 212 ? -7.781 10.384 -0.829 1.00 77.88 212 PRO A N 1
ATOM 1720 C CA . PRO A 1 212 ? -8.636 11.242 -1.637 1.00 77.88 212 PRO A CA 1
ATOM 1721 C C . PRO A 1 212 ? -9.765 11.845 -0.783 1.00 77.88 212 PRO A C 1
ATOM 1723 O O . PRO A 1 212 ? -10.369 11.119 0.011 1.00 77.88 212 PRO A O 1
ATOM 1726 N N . PRO A 1 213 ? -10.071 13.148 -0.918 1.00 69.88 213 PRO A N 1
ATOM 1727 C CA . PRO A 1 213 ? -11.099 13.817 -0.124 1.00 69.88 213 PRO A CA 1
ATOM 1728 C C . PRO A 1 213 ? -12.504 13.478 -0.650 1.00 69.88 213 PRO A C 1
ATOM 1730 O O . PRO A 1 213 ? -13.207 14.334 -1.178 1.00 69.88 213 PRO A O 1
ATOM 1733 N N . LEU A 1 214 ? -12.897 12.211 -0.533 1.00 71.00 214 LEU A N 1
ATOM 1734 C CA . LEU A 1 214 ? -14.150 11.669 -1.049 1.00 71.00 214 LEU A CA 1
ATOM 1735 C C . LEU A 1 214 ? -15.056 11.210 0.085 1.00 71.00 214 LEU A C 1
ATOM 1737 O O . LEU A 1 214 ? -14.611 10.593 1.053 1.00 71.00 214 LEU A O 1
ATOM 1741 N N . THR A 1 215 ? -16.351 11.450 -0.075 1.00 64.69 215 THR A N 1
ATOM 1742 C CA . THR A 1 215 ? -17.388 10.867 0.773 1.00 64.69 215 THR A CA 1
ATOM 1743 C C . THR A 1 215 ? -17.938 9.619 0.096 1.00 64.69 215 THR A C 1
ATOM 1745 O O . THR A 1 215 ? -18.615 9.708 -0.926 1.00 64.69 215 THR A O 1
ATOM 1748 N N . LEU A 1 216 ? -17.651 8.446 0.665 1.00 63.59 216 LEU A N 1
ATOM 1749 C CA . LEU A 1 216 ? -18.323 7.202 0.289 1.00 63.59 216 LEU A CA 1
ATOM 1750 C C . LEU A 1 216 ? -19.698 7.177 0.973 1.00 63.59 216 LEU A C 1
ATOM 1752 O O . LEU A 1 216 ? -19.844 6.624 2.063 1.00 63.59 216 LEU A O 1
ATOM 1756 N N . GLU A 1 217 ? -20.699 7.819 0.375 1.00 60.31 217 GLU A N 1
ATOM 1757 C CA . GLU A 1 217 ? -22.091 7.651 0.801 1.00 60.31 217 GLU A CA 1
ATOM 1758 C C . GLU A 1 217 ? -22.678 6.437 0.078 1.00 60.31 217 GLU A C 1
ATOM 1760 O O . GLU A 1 217 ? -22.744 6.393 -1.148 1.00 60.31 217 GLU A O 1
ATOM 1765 N N . TYR A 1 218 ? -23.044 5.412 0.846 1.00 57.31 218 TYR A N 1
ATOM 1766 C CA . TYR A 1 218 ? -23.768 4.251 0.344 1.00 57.31 218 TYR A CA 1
ATOM 1767 C C . TYR A 1 218 ? -25.004 4.060 1.218 1.00 57.31 218 TYR A C 1
ATOM 1769 O O . TYR A 1 218 ? -24.891 3.621 2.365 1.00 57.31 218 TYR A O 1
ATOM 1777 N N . ASP A 1 219 ? -26.173 4.411 0.690 1.00 49.88 219 ASP A N 1
ATOM 1778 C CA . ASP A 1 219 ? -27.450 4.113 1.332 1.00 49.88 219 ASP A CA 1
ATOM 1779 C C . ASP A 1 219 ? -27.785 2.646 1.061 1.00 49.88 219 ASP A C 1
ATOM 1781 O O . ASP A 1 219 ? -28.295 2.271 0.008 1.00 49.88 219 ASP A O 1
ATOM 1785 N N . CYS A 1 220 ? -27.474 1.773 2.018 1.00 49.03 220 CYS A N 1
ATOM 1786 C CA . CYS A 1 220 ? -27.729 0.334 1.918 1.00 49.03 220 CYS A CA 1
ATOM 1787 C C . CYS A 1 220 ? -29.214 -0.060 2.026 1.00 49.03 220 CYS A C 1
ATOM 1789 O O . CYS A 1 220 ? -29.509 -1.237 2.226 1.00 49.03 220 CYS A O 1
ATOM 1791 N N . CYS A 1 221 ? -30.135 0.899 1.915 1.00 50.53 221 CYS A N 1
ATOM 1792 C CA . CYS A 1 221 ? -31.560 0.712 2.158 1.00 50.53 221 CYS A CA 1
ATOM 1793 C C . CYS A 1 221 ? -32.393 1.468 1.115 1.00 50.53 221 CYS A C 1
ATOM 1795 O O . CYS A 1 221 ? -33.075 2.435 1.447 1.00 50.53 221 CYS A O 1
ATOM 1797 N N . LEU A 1 222 ? -32.370 1.019 -0.142 1.00 45.88 222 LEU A N 1
ATOM 1798 C CA . LEU A 1 222 ? -33.550 1.220 -0.981 1.00 45.88 222 LEU A CA 1
ATOM 1799 C C . LEU A 1 222 ? -34.609 0.223 -0.485 1.00 45.88 222 LEU A C 1
ATOM 1801 O O . LEU A 1 222 ? -34.313 -0.975 -0.452 1.00 45.88 222 LEU A O 1
ATOM 1805 N N . PRO A 1 223 ? -35.789 0.674 -0.020 1.00 42.50 223 PRO A N 1
ATOM 1806 C CA . PRO A 1 223 ? -36.862 -0.244 0.328 1.00 42.50 223 PRO A CA 1
ATOM 1807 C C . PRO A 1 223 ? -37.214 -1.058 -0.916 1.00 42.50 223 PRO A C 1
ATOM 1809 O O . PRO A 1 223 ? -37.323 -0.500 -2.006 1.00 42.50 223 PRO A O 1
ATOM 1812 N N . GLU A 1 224 ? -37.357 -2.372 -0.750 1.00 42.16 224 GLU A N 1
ATOM 1813 C CA . GLU A 1 224 ? -37.874 -3.252 -1.795 1.00 42.16 224 GLU A CA 1
ATOM 1814 C C . GLU A 1 224 ? -39.165 -2.638 -2.351 1.00 42.16 224 GLU A C 1
ATOM 1816 O O . GLU A 1 224 ? -40.151 -2.477 -1.622 1.00 42.16 224 GLU A O 1
ATOM 1821 N N . GLU A 1 225 ? -39.154 -2.248 -3.628 1.00 40.69 225 GLU A N 1
ATOM 1822 C CA . GLU A 1 225 ? -40.383 -1.928 -4.339 1.00 40.69 225 GLU A CA 1
ATOM 1823 C C . GLU A 1 225 ? -41.232 -3.199 -4.345 1.00 40.69 225 GLU A C 1
ATOM 1825 O O . GLU A 1 225 ? -40.950 -4.166 -5.053 1.00 40.69 225 GLU A O 1
ATOM 1830 N N . LYS A 1 226 ? -42.257 -3.210 -3.489 1.00 37.22 226 LYS A N 1
ATOM 1831 C CA . LYS A 1 226 ? -43.347 -4.175 -3.564 1.00 37.22 226 LYS A CA 1
ATOM 1832 C C . LYS A 1 226 ? -44.020 -4.002 -4.924 1.00 37.22 226 LYS A C 1
ATOM 1834 O O . LYS A 1 226 ? -44.722 -3.013 -5.128 1.00 37.22 226 LYS A O 1
ATOM 1839 N N . ILE A 1 227 ? -43.786 -4.959 -5.817 1.00 37.84 227 ILE A N 1
ATOM 1840 C CA . ILE A 1 227 ? -44.664 -5.248 -6.957 1.00 37.84 227 ILE A CA 1
ATOM 1841 C C . ILE A 1 227 ? -45.831 -6.089 -6.442 1.00 37.84 227 ILE A C 1
ATOM 1843 O O . ILE A 1 227 ? -45.569 -7.035 -5.663 1.00 37.84 227 ILE A O 1
#

Secondary structure (DSSP, 8-state):
-PPPPGGGHHHHHHH-EEEEEEETTEEEEEEE--------EEEEE-----EEPTT-SSEEEEEEPS-SEEEEETTSSEEEEE-HHHHHTSEEEETTEEE----SPPEETTTS--HHHHHTS--SS--TT-EEEEEE-SS-EEEE-STTEEEEEEEEEEEEEEE-TTS--EEEEEEEEEEEE--TT-EEE-SS-EEEPPPPP--S--PPP------------------

Radius of gyration: 23.57 Å; chains: 1; bounding box: 80×43×59 Å